Protein AF-A0A3A4K751-F1 (afdb_monomer_lite)

Secondary structure (DSSP, 8-state):
---S-HHHHHT--SHHHHHTTEEE-TTHHHHHHHHHS--TT-EEEEEEEEE-TTS-EEEEEEEEEEEEETTEEEEEEEEEE-TTTSPPP--HHHHHHHHPPPPTTPPEEEEEE--TT-SS-EEEEEESPPPTTB----SS----B-GGGHHHHHHHHHHHHTS-TT-EEEEEEEEEBSSTTSEEEEEEEEEEPSSGGGGTEEEEEEEEPP-----

Structure (mmCIF, N/CA/C/O backbone):
data_AF-A0A3A4K751-F1
#
_entry.id   AF-A0A3A4K751-F1
#
loop_
_atom_site.group_PDB
_atom_site.id
_atom_site.type_symbol
_atom_site.label_atom_id
_atom_site.label_alt_id
_atom_site.label_comp_id
_atom_site.label_asym_id
_atom_site.label_entity_id
_atom_site.label_seq_id
_atom_site.pdbx_PDB_ins_code
_atom_site.Cartn_x
_atom_site.Cartn_y
_atom_site.Cartn_z
_atom_site.occupancy
_atom_site.B_iso_or_equiv
_atom_site.auth_seq_id
_atom_site.auth_comp_id
_atom_site.auth_asym_id
_atom_site.auth_atom_id
_atom_site.pdbx_PDB_model_num
ATOM 1 N N . MET A 1 1 ? -2.113 -9.322 -16.413 1.00 50.88 1 MET A N 1
ATOM 2 C CA . MET A 1 1 ? -2.188 -10.041 -15.130 1.00 50.88 1 MET A CA 1
ATOM 3 C C . MET A 1 1 ? -3.011 -11.315 -15.369 1.00 50.88 1 MET A C 1
ATOM 5 O O . MET A 1 1 ? -3.923 -11.267 -16.180 1.00 50.88 1 MET A O 1
ATOM 9 N N . SER A 1 2 ? -2.642 -12.462 -14.813 1.00 44.53 2 SER A N 1
ATOM 10 C CA . SER A 1 2 ? -3.025 -13.781 -15.300 1.00 44.53 2 SER A CA 1
ATOM 11 C C . SER A 1 2 ? -4.142 -14.322 -14.447 1.00 44.53 2 SER A C 1
ATOM 13 O O . SER A 1 2 ? -4.087 -14.384 -13.220 1.00 44.53 2 SER A O 1
ATOM 15 N N . THR A 1 3 ? -5.187 -14.608 -15.171 1.00 50.38 3 THR A N 1
ATOM 16 C CA . THR A 1 3 ? -6.486 -15.040 -14.744 1.00 50.38 3 THR A CA 1
ATOM 17 C C . THR A 1 3 ? -7.054 -15.695 -15.989 1.00 50.38 3 THR A C 1
ATOM 19 O O . THR A 1 3 ? -6.741 -15.283 -17.113 1.00 50.38 3 THR A O 1
ATOM 22 N N . ASP A 1 4 ? -7.906 -16.685 -15.804 1.00 57.28 4 ASP A N 1
ATOM 23 C CA . ASP A 1 4 ? -8.710 -17.183 -16.913 1.00 57.28 4 ASP A CA 1
ATOM 24 C C . ASP A 1 4 ? -9.828 -16.174 -17.294 1.00 57.28 4 ASP A C 1
ATOM 26 O O . ASP A 1 4 ? -10.474 -16.331 -18.327 1.00 57.28 4 ASP A O 1
ATOM 30 N N . ASP A 1 5 ? -10.022 -15.103 -16.504 1.00 61.16 5 ASP A N 1
ATOM 31 C CA . ASP A 1 5 ? -11.029 -14.047 -16.680 1.00 61.16 5 ASP A CA 1
ATOM 32 C C . ASP A 1 5 ? -10.427 -12.650 -16.957 1.00 61.16 5 ASP A C 1
ATOM 34 O O . ASP A 1 5 ? -10.230 -11.825 -16.057 1.00 61.16 5 ASP A O 1
ATOM 38 N N . ALA A 1 6 ? -10.152 -12.342 -18.225 1.00 57.38 6 ALA A N 1
ATOM 39 C CA . ALA A 1 6 ? -9.640 -11.029 -18.629 1.00 57.38 6 ALA A CA 1
ATOM 40 C C . ALA A 1 6 ? -10.528 -9.838 -18.180 1.00 57.38 6 ALA A C 1
ATOM 42 O O . ALA A 1 6 ? -10.032 -8.709 -18.089 1.00 57.38 6 ALA A O 1
ATOM 43 N N . ASP A 1 7 ? -11.814 -10.055 -17.871 1.00 56.62 7 ASP A N 1
ATOM 44 C CA . ASP A 1 7 ? -12.714 -9.017 -17.359 1.00 56.62 7 ASP A CA 1
ATOM 45 C C . ASP A 1 7 ? -12.527 -8.744 -15.862 1.00 56.62 7 ASP A C 1
ATOM 47 O O . ASP A 1 7 ? -12.758 -7.610 -15.426 1.00 56.62 7 ASP A O 1
ATOM 51 N N . GLY A 1 8 ? -12.024 -9.710 -15.090 1.00 54.66 8 GLY A N 1
ATOM 52 C CA . GLY A 1 8 ? -11.637 -9.525 -13.689 1.00 54.66 8 GLY A CA 1
ATOM 53 C C . GLY A 1 8 ? -10.639 -8.375 -13.510 1.00 54.66 8 GLY A C 1
ATOM 54 O O . GLY A 1 8 ? -10.742 -7.589 -12.568 1.00 54.66 8 GLY A O 1
ATOM 55 N N . PHE A 1 9 ? -9.748 -8.164 -14.486 1.00 59.22 9 PHE A N 1
ATOM 56 C CA . PHE A 1 9 ? -8.780 -7.060 -14.462 1.00 59.22 9 PHE A CA 1
ATOM 57 C C . PHE A 1 9 ? -9.377 -5.682 -14.683 1.00 59.22 9 PHE A C 1
ATOM 59 O O . PHE A 1 9 ? -8.934 -4.718 -14.060 1.00 59.22 9 PHE A O 1
ATOM 66 N N . LYS A 1 10 ? -10.418 -5.576 -15.510 1.00 57.28 10 LYS A N 1
ATOM 67 C CA . LYS A 1 10 ? -11.127 -4.306 -15.723 1.00 57.28 10 LYS A CA 1
ATOM 68 C C . LYS A 1 10 ? -11.832 -3.826 -14.450 1.00 57.28 10 LYS A C 1
ATOM 70 O O . LYS A 1 10 ? -12.235 -2.666 -14.377 1.00 57.28 10 LYS A O 1
ATOM 75 N N . ARG A 1 11 ? -12.022 -4.717 -13.470 1.00 62.88 11 ARG A N 1
ATOM 76 C CA . ARG A 1 11 ? -12.735 -4.449 -12.217 1.00 62.88 11 ARG A CA 1
ATOM 77 C C . ARG A 1 11 ? -11.821 -4.099 -11.048 1.00 62.88 11 ARG A C 1
ATOM 79 O O . ARG A 1 11 ? -12.351 -3.619 -10.054 1.00 62.88 11 ARG A O 1
ATOM 86 N N . ILE A 1 12 ? -10.501 -4.270 -11.161 1.00 64.56 12 ILE A N 1
ATOM 87 C CA . ILE A 1 12 ? -9.552 -3.834 -10.126 1.00 64.56 12 ILE A CA 1
ATOM 88 C C . ILE A 1 12 ? -9.582 -2.312 -10.049 1.00 64.56 12 ILE A C 1
ATOM 90 O O . ILE A 1 12 ? -9.311 -1.623 -11.034 1.00 64.56 12 ILE A O 1
ATOM 94 N N . ARG A 1 13 ? -9.931 -1.782 -8.878 1.00 67.94 13 ARG A N 1
ATOM 95 C CA . ARG A 1 13 ? -10.115 -0.341 -8.663 1.00 67.94 13 ARG A CA 1
ATOM 96 C C . ARG A 1 13 ? -9.150 0.244 -7.644 1.00 67.94 13 ARG A C 1
ATOM 98 O O . ARG A 1 13 ? -9.128 1.461 -7.489 1.00 67.94 13 ARG A O 1
ATOM 105 N N . SER A 1 14 ? -8.344 -0.582 -6.973 1.00 70.56 14 SER A N 1
ATOM 106 C CA . SER A 1 14 ? -7.363 -0.113 -5.989 1.00 70.56 14 SER A CA 1
ATOM 107 C C . SER A 1 14 ? -5.973 -0.746 -6.138 1.00 70.56 14 SER A C 1
ATOM 109 O O . SER A 1 14 ? -5.854 -1.900 -6.555 1.00 70.56 14 SER A O 1
ATOM 111 N N . PRO A 1 15 ? -4.909 -0.032 -5.716 1.00 73.06 15 PRO A N 1
ATOM 112 C CA . PRO A 1 15 ? -3.573 -0.609 -5.573 1.00 73.06 15 PRO A CA 1
ATOM 113 C C . PRO A 1 15 ? -3.570 -1.853 -4.678 1.00 73.06 15 PRO A C 1
ATOM 115 O O . PRO A 1 15 ? -2.966 -2.859 -5.027 1.00 73.06 15 PRO A O 1
ATOM 118 N N . GLY A 1 16 ? -4.313 -1.826 -3.566 1.00 72.69 16 GLY A N 1
ATOM 119 C CA . GLY A 1 16 ? -4.420 -2.966 -2.656 1.00 72.69 16 GLY A CA 1
ATOM 120 C C . GLY A 1 16 ? -4.921 -4.240 -3.341 1.00 72.69 16 GLY A C 1
ATOM 121 O O . GLY A 1 16 ? -4.356 -5.302 -3.110 1.00 72.69 16 GLY A O 1
ATOM 122 N N . GLU A 1 17 ? -5.927 -4.142 -4.217 1.00 73.50 17 GLU A N 1
ATOM 123 C CA . GLU A 1 17 ? -6.416 -5.261 -5.040 1.00 73.50 17 GLU A CA 1
ATOM 124 C C . GLU A 1 17 ? -5.365 -5.766 -6.043 1.00 73.50 17 GLU A C 1
ATOM 126 O O . GLU A 1 17 ? -5.242 -6.974 -6.246 1.00 73.50 17 GLU A O 1
ATOM 131 N N . PHE A 1 18 ? -4.577 -4.866 -6.636 1.00 77.69 18 PHE A N 1
ATOM 132 C CA . PHE A 1 18 ? -3.470 -5.231 -7.523 1.00 77.69 18 PHE A CA 1
ATOM 133 C C . PHE A 1 18 ? -2.365 -5.990 -6.769 1.00 77.69 18 PHE A C 1
ATOM 135 O O . PHE A 1 18 ? -1.958 -7.075 -7.186 1.00 77.69 18 PHE A O 1
ATOM 142 N N . PHE A 1 19 ? -1.917 -5.465 -5.625 1.00 78.81 19 PHE A N 1
ATOM 143 C CA . PHE A 1 19 ? -0.790 -6.025 -4.879 1.00 78.81 19 PHE A CA 1
ATOM 144 C C . PHE A 1 19 ? -1.105 -7.348 -4.163 1.00 78.81 19 PHE A C 1
ATOM 146 O O . PHE A 1 19 ? -0.171 -8.045 -3.781 1.00 78.81 19 PHE A O 1
ATOM 153 N N . ARG A 1 20 ? -2.376 -7.773 -4.031 1.00 75.00 20 ARG A N 1
ATOM 154 C CA . ARG A 1 20 ? -2.721 -9.045 -3.345 1.00 75.00 20 ARG A CA 1
ATOM 155 C C . ARG A 1 20 ? -2.059 -10.276 -3.957 1.00 75.00 20 ARG A C 1
ATOM 157 O O . ARG A 1 20 ? -1.816 -11.247 -3.249 1.00 75.00 20 ARG A O 1
ATOM 164 N N . LYS A 1 21 ? -1.835 -10.252 -5.273 1.00 74.06 21 LYS A N 1
ATOM 165 C CA . LYS A 1 21 ? -1.239 -11.364 -6.027 1.00 74.06 21 LYS A CA 1
ATOM 166 C C . LYS A 1 21 ? 0.257 -11.177 -6.257 1.00 74.06 21 LYS A C 1
ATOM 168 O O . LYS A 1 21 ? 0.886 -12.059 -6.829 1.00 74.06 21 LYS A O 1
ATOM 173 N N . VAL A 1 22 ? 0.827 -10.049 -5.843 1.00 82.88 22 VAL A N 1
ATOM 174 C CA . VAL A 1 22 ? 2.245 -9.749 -6.031 1.00 82.88 22 VAL A CA 1
ATOM 175 C C . VAL A 1 22 ? 3.039 -10.428 -4.923 1.00 82.88 22 VAL A C 1
ATOM 177 O O . VAL A 1 22 ? 2.875 -10.125 -3.747 1.00 82.88 22 VAL A O 1
ATOM 180 N N . VAL A 1 23 ? 3.897 -11.366 -5.316 1.00 79.06 23 VAL A N 1
ATOM 181 C CA . VAL A 1 23 ? 4.792 -12.103 -4.414 1.00 79.06 23 VAL A CA 1
ATOM 182 C C . VAL A 1 23 ? 6.117 -11.362 -4.255 1.00 79.06 23 VAL A C 1
ATOM 184 O O . VAL A 1 23 ? 6.673 -11.327 -3.161 1.00 79.06 23 VAL A O 1
ATOM 187 N N . ARG A 1 24 ? 6.598 -10.733 -5.333 1.00 84.75 24 ARG A N 1
ATOM 188 C CA . ARG A 1 24 ? 7.840 -9.957 -5.352 1.00 84.75 24 ARG A CA 1
ATOM 189 C C . ARG A 1 24 ? 7.693 -8.726 -6.228 1.00 84.75 24 ARG A C 1
ATOM 191 O O . ARG A 1 24 ? 7.253 -8.834 -7.374 1.00 84.75 24 ARG A O 1
ATOM 198 N N . PHE A 1 25 ? 8.124 -7.583 -5.702 1.00 87.31 25 PHE A N 1
ATOM 199 C CA . PHE A 1 25 ? 8.191 -6.327 -6.439 1.00 87.31 25 PHE A CA 1
ATOM 200 C C . PHE A 1 25 ? 9.233 -5.395 -5.814 1.00 87.31 25 PHE A C 1
ATOM 202 O O . PHE A 1 25 ? 8.938 -4.627 -4.903 1.00 87.31 25 PHE A O 1
ATOM 209 N N . ASP A 1 26 ? 10.456 -5.447 -6.341 1.00 85.06 26 ASP A N 1
ATOM 210 C CA . ASP A 1 26 ? 11.584 -4.683 -5.793 1.00 85.06 26 ASP A CA 1
ATOM 211 C C . ASP A 1 26 ? 11.430 -3.168 -5.991 1.00 85.06 26 ASP A C 1
ATOM 213 O O . ASP A 1 26 ? 11.754 -2.390 -5.103 1.00 85.06 26 ASP A O 1
ATOM 217 N N . ALA A 1 27 ? 10.887 -2.751 -7.136 1.00 88.44 27 ALA A N 1
ATOM 218 C CA . ALA A 1 27 ? 10.736 -1.343 -7.512 1.00 88.44 27 ALA A CA 1
ATOM 219 C C . ALA A 1 27 ? 9.362 -0.749 -7.128 1.00 88.44 27 ALA A C 1
ATOM 221 O O . ALA A 1 27 ? 8.837 0.133 -7.810 1.00 88.44 27 ALA A O 1
ATOM 222 N N . VAL A 1 28 ? 8.725 -1.263 -6.067 1.00 85.06 28 VAL A N 1
ATOM 223 C CA . VAL A 1 28 ? 7.387 -0.808 -5.645 1.00 85.06 28 VAL A CA 1
ATOM 224 C C . VAL A 1 28 ? 7.393 0.641 -5.147 1.00 85.06 28 VAL A C 1
ATOM 226 O O . VAL A 1 28 ? 6.429 1.367 -5.385 1.00 85.06 28 VAL A O 1
ATOM 229 N N . SER A 1 29 ? 8.476 1.080 -4.496 1.00 81.69 29 SER A N 1
ATOM 230 C CA . SER A 1 29 ? 8.653 2.470 -4.057 1.00 81.69 29 SER A CA 1
ATOM 231 C C . SER A 1 29 ? 8.600 3.433 -5.233 1.00 81.69 29 SER A C 1
ATOM 233 O O . SER A 1 29 ? 7.840 4.394 -5.196 1.00 81.69 29 SER A O 1
ATOM 235 N N . ASP A 1 30 ? 9.332 3.112 -6.295 1.00 86.88 30 ASP A N 1
ATOM 236 C CA . ASP A 1 30 ? 9.488 3.952 -7.479 1.00 86.88 30 ASP A CA 1
ATOM 237 C C . ASP A 1 30 ? 8.162 4.044 -8.247 1.00 86.88 30 ASP A C 1
ATOM 239 O O . ASP A 1 30 ? 7.773 5.110 -8.725 1.00 86.88 30 ASP A O 1
ATOM 243 N N . LEU A 1 31 ? 7.410 2.934 -8.306 1.00 88.31 31 LEU A N 1
ATOM 244 C CA . LEU A 1 31 ? 6.056 2.931 -8.858 1.00 88.31 31 LEU A CA 1
ATOM 245 C C . LEU A 1 31 ? 5.120 3.837 -8.047 1.00 88.31 31 LEU A C 1
ATOM 247 O O . LEU A 1 31 ? 4.361 4.609 -8.630 1.00 88.31 31 LEU A O 1
ATOM 251 N N . ILE A 1 32 ? 5.131 3.733 -6.713 1.00 85.06 32 ILE A N 1
ATOM 252 C CA . ILE A 1 32 ? 4.256 4.541 -5.851 1.00 85.06 32 ILE A CA 1
ATOM 253 C C . ILE A 1 32 ? 4.639 6.021 -5.925 1.00 85.06 32 ILE A C 1
ATOM 255 O O . ILE A 1 32 ? 3.753 6.876 -5.986 1.00 85.06 32 ILE A O 1
ATOM 259 N N . GLU A 1 33 ? 5.931 6.336 -5.950 1.00 84.19 33 GLU A N 1
ATOM 260 C CA . GLU A 1 33 ? 6.431 7.693 -6.153 1.00 84.19 33 GLU A CA 1
ATOM 261 C C . GLU A 1 33 ? 5.872 8.273 -7.448 1.00 84.19 33 GLU A C 1
ATOM 263 O O . GLU A 1 33 ? 5.192 9.300 -7.425 1.00 84.19 33 GLU A O 1
ATOM 268 N N . LEU A 1 34 ? 6.042 7.557 -8.555 1.00 86.56 34 LEU A N 1
ATOM 269 C CA . LEU A 1 34 ? 5.587 8.018 -9.854 1.00 86.56 34 LEU A CA 1
ATOM 270 C C . LEU A 1 34 ? 4.049 8.092 -9.956 1.00 86.56 34 LEU A C 1
ATOM 272 O O . LEU A 1 34 ? 3.511 8.958 -10.646 1.00 86.56 34 LEU A O 1
ATOM 276 N N . ALA A 1 35 ? 3.323 7.238 -9.230 1.00 84.06 35 ALA A N 1
ATOM 277 C CA . ALA A 1 35 ? 1.862 7.264 -9.175 1.00 84.06 35 ALA A CA 1
ATOM 278 C C . ALA A 1 35 ? 1.316 8.427 -8.329 1.00 84.06 35 ALA A C 1
ATOM 280 O O . ALA A 1 35 ? 0.252 8.970 -8.634 1.00 84.06 35 ALA A O 1
ATOM 281 N N . THR A 1 36 ? 2.028 8.809 -7.266 1.00 81.69 36 THR A N 1
ATOM 282 C CA . THR A 1 36 ? 1.642 9.901 -6.352 1.00 81.69 36 THR A CA 1
ATOM 283 C C . THR A 1 36 ? 2.145 11.270 -6.812 1.00 81.69 36 THR A C 1
ATOM 285 O O . THR A 1 36 ? 1.535 12.293 -6.480 1.00 81.69 36 THR A O 1
ATOM 288 N N . HIS A 1 37 ? 3.208 11.287 -7.615 1.00 83.25 37 HIS A N 1
ATOM 289 C CA . HIS A 1 37 ? 3.833 12.460 -8.219 1.00 83.25 37 HIS A CA 1
ATOM 290 C C . HIS A 1 37 ? 4.113 12.209 -9.712 1.00 83.25 37 HIS A C 1
ATOM 292 O O . HIS A 1 37 ? 5.260 12.024 -10.118 1.00 83.25 37 HIS A O 1
ATOM 298 N N . PRO A 1 38 ? 3.073 12.189 -10.565 1.00 84.31 38 PRO A N 1
ATOM 299 C CA . PRO A 1 38 ? 3.246 11.862 -11.973 1.00 84.31 38 PRO A CA 1
ATOM 300 C C . PRO A 1 38 ? 4.011 12.959 -12.722 1.00 84.31 38 PRO A C 1
ATOM 302 O O . PRO A 1 38 ? 3.491 14.050 -12.976 1.00 84.31 38 PRO A O 1
ATOM 305 N N . THR A 1 39 ? 5.229 12.626 -13.142 1.00 88.31 39 THR A N 1
ATOM 306 C CA . THR A 1 39 ? 6.020 13.406 -14.103 1.00 88.31 39 THR A CA 1
ATOM 307 C C . THR A 1 39 ? 5.538 13.099 -15.523 1.00 88.31 39 THR A C 1
ATOM 309 O O . THR A 1 39 ? 5.551 11.926 -15.902 1.00 88.31 39 THR A O 1
ATOM 312 N N . PRO A 1 40 ? 5.103 14.089 -16.329 1.00 88.75 40 PRO A N 1
ATOM 313 C CA . PRO A 1 40 ? 4.652 13.844 -17.698 1.00 88.75 40 PRO A CA 1
ATOM 314 C C . PRO A 1 40 ? 5.663 13.026 -18.506 1.00 88.75 40 PRO A C 1
ATOM 316 O O . PRO A 1 40 ? 6.857 13.306 -18.473 1.00 88.75 40 PRO A O 1
ATOM 319 N N . ASP A 1 41 ? 5.173 12.012 -19.220 1.00 87.81 41 ASP A N 1
ATOM 320 C CA . ASP A 1 41 ? 5.949 11.161 -20.131 1.00 87.81 41 ASP A CA 1
ATOM 321 C C . ASP A 1 41 ? 7.047 10.295 -19.506 1.00 87.81 41 ASP A C 1
ATOM 323 O O . ASP A 1 41 ? 7.687 9.526 -20.226 1.00 87.81 41 ASP A O 1
ATOM 327 N N . ALA A 1 42 ? 7.218 10.327 -18.182 1.00 91.88 42 ALA A N 1
ATOM 328 C CA . ALA A 1 42 ? 8.094 9.393 -17.492 1.00 91.88 42 ALA A CA 1
ATOM 329 C C . ALA A 1 42 ? 7.633 7.948 -17.739 1.00 91.88 42 ALA A C 1
ATOM 331 O O . ALA A 1 42 ? 6.445 7.623 -17.618 1.00 91.88 42 ALA A O 1
ATOM 332 N N . ILE A 1 43 ? 8.586 7.088 -18.099 1.00 93.44 43 ILE A N 1
ATOM 333 C CA . ILE A 1 43 ? 8.368 5.662 -18.335 1.00 93.44 43 ILE A CA 1
ATOM 334 C C . ILE A 1 43 ? 8.961 4.897 -17.159 1.00 93.44 43 ILE A C 1
ATOM 336 O O . ILE A 1 43 ? 10.125 5.089 -16.817 1.00 93.44 43 ILE A O 1
ATOM 340 N N . PHE A 1 44 ? 8.175 3.994 -16.584 1.00 93.88 44 PHE A N 1
ATOM 341 C CA . PHE A 1 44 ? 8.641 3.054 -15.572 1.00 93.88 44 PHE A CA 1
ATOM 342 C C . PHE A 1 44 ? 8.432 1.632 -16.077 1.00 93.88 44 PHE A C 1
ATOM 344 O O . PHE A 1 44 ? 7.321 1.276 -16.483 1.00 93.88 44 PHE A O 1
ATOM 351 N N . SER A 1 45 ? 9.500 0.832 -16.073 1.00 94.44 45 SER A N 1
ATOM 352 C CA . SER A 1 45 ? 9.468 -0.557 -16.520 1.00 94.44 45 SER A CA 1
ATOM 353 C C . SER A 1 45 ? 10.214 -1.455 -15.545 1.00 94.44 45 SER A C 1
ATOM 355 O O . SER A 1 45 ? 11.350 -1.169 -15.181 1.00 94.44 45 SER A O 1
ATOM 357 N N . THR A 1 46 ? 9.581 -2.547 -15.132 1.00 94.38 46 THR A N 1
ATOM 358 C CA . THR A 1 46 ? 10.135 -3.482 -14.146 1.00 94.38 46 THR A CA 1
ATOM 359 C C . THR A 1 46 ? 9.514 -4.866 -14.297 1.00 94.38 46 THR A C 1
ATOM 361 O O . THR A 1 46 ? 8.519 -5.023 -15.006 1.00 94.38 46 THR A O 1
ATOM 364 N N . ASN A 1 47 ? 10.072 -5.852 -13.600 1.00 93.75 47 ASN A N 1
ATOM 365 C CA . ASN A 1 47 ? 9.517 -7.196 -13.520 1.00 93.75 47 ASN A CA 1
ATOM 366 C C . ASN A 1 47 ? 8.964 -7.458 -12.115 1.00 93.75 47 ASN A C 1
ATOM 368 O O . ASN A 1 47 ? 9.537 -7.010 -11.120 1.00 93.75 47 ASN A O 1
ATOM 372 N N . ILE A 1 48 ? 7.865 -8.203 -12.038 1.00 91.44 48 ILE A N 1
ATOM 373 C CA . ILE A 1 48 ? 7.236 -8.624 -10.787 1.00 91.44 48 ILE A CA 1
ATOM 374 C C . ILE A 1 48 ? 6.947 -10.122 -10.809 1.00 91.44 48 ILE A C 1
ATOM 376 O O . ILE A 1 48 ? 6.541 -10.669 -11.835 1.00 91.44 48 ILE A O 1
ATOM 380 N N . THR A 1 49 ? 7.084 -10.773 -9.655 1.00 89.06 49 THR A N 1
ATOM 381 C CA . THR A 1 49 ? 6.613 -12.151 -9.479 1.00 89.06 49 THR A CA 1
ATOM 382 C C . THR A 1 49 ? 5.214 -12.118 -8.896 1.00 89.06 49 THR A C 1
ATOM 384 O O . THR A 1 49 ? 4.956 -11.427 -7.908 1.00 89.06 49 THR A O 1
ATOM 387 N N . VAL A 1 50 ? 4.312 -12.895 -9.481 1.00 85.31 50 VAL A N 1
ATOM 388 C CA . VAL A 1 50 ? 2.899 -12.940 -9.101 1.00 85.31 50 VAL A CA 1
ATOM 389 C C . VAL A 1 50 ? 2.407 -14.366 -8.928 1.00 85.31 50 VAL A C 1
ATOM 391 O O . VAL A 1 50 ? 2.863 -15.282 -9.611 1.00 85.31 50 VAL A O 1
ATOM 394 N N . LEU A 1 51 ? 1.454 -14.547 -8.019 1.00 79.38 51 LEU A N 1
ATOM 395 C CA . LEU A 1 51 ? 0.738 -15.796 -7.821 1.00 79.38 51 LEU A CA 1
ATOM 396 C C . LEU A 1 51 ? -0.464 -15.852 -8.769 1.00 79.38 51 LEU A C 1
ATOM 398 O O . LEU A 1 51 ? -1.362 -15.010 -8.710 1.00 79.38 51 LEU A O 1
ATOM 402 N N . HIS A 1 52 ? -0.465 -16.851 -9.646 1.00 79.12 52 HIS A N 1
ATOM 403 C CA . HIS A 1 52 ? -1.561 -17.142 -10.556 1.00 79.12 52 HIS A CA 1
ATOM 404 C C . HIS A 1 52 ? -2.748 -17.785 -9.826 1.00 79.12 52 HIS A C 1
ATOM 406 O O . HIS A 1 52 ? -2.562 -18.504 -8.845 1.00 79.12 52 HIS A O 1
ATOM 412 N N . ASP A 1 53 ? -3.961 -17.628 -10.364 1.00 70.62 53 ASP A N 1
ATOM 413 C CA . ASP A 1 53 ? -5.186 -18.226 -9.803 1.00 70.62 53 ASP A CA 1
ATOM 414 C C . ASP A 1 53 ? -5.148 -19.761 -9.772 1.00 70.62 53 ASP A C 1
ATOM 416 O O . ASP A 1 53 ? -5.773 -20.388 -8.921 1.00 70.62 53 ASP A O 1
ATOM 420 N N . ARG A 1 54 ? -4.355 -20.381 -10.656 1.00 73.12 54 ARG A N 1
ATOM 421 C CA . ARG A 1 54 ? -4.110 -21.835 -10.655 1.00 73.12 54 ARG A CA 1
ATOM 422 C C . ARG A 1 54 ? -3.034 -22.279 -9.652 1.00 73.12 54 ARG A C 1
ATOM 424 O O . ARG A 1 54 ? -2.639 -23.440 -9.659 1.00 73.12 54 ARG A O 1
ATOM 431 N N . GLY A 1 55 ? -2.538 -21.372 -8.810 1.00 69.69 55 GLY A N 1
ATOM 432 C CA . GLY A 1 55 ? -1.590 -21.666 -7.732 1.00 69.69 55 GLY A CA 1
ATOM 433 C C . GLY A 1 55 ? -0.117 -21.744 -8.145 1.00 69.69 55 GLY A C 1
ATOM 434 O O . GLY A 1 55 ? 0.729 -22.026 -7.303 1.00 69.69 55 GLY A O 1
ATOM 435 N N . ASN A 1 56 ? 0.218 -21.488 -9.412 1.00 80.00 56 ASN A N 1
ATOM 436 C CA . ASN A 1 56 ? 1.603 -21.398 -9.879 1.00 80.00 56 ASN A CA 1
ATOM 437 C C . ASN A 1 56 ? 2.105 -19.944 -9.886 1.00 80.00 56 ASN A C 1
ATOM 439 O O . ASN A 1 56 ? 1.316 -19.006 -9.950 1.00 80.00 56 ASN A O 1
ATOM 443 N N . LEU A 1 57 ? 3.422 -19.745 -9.849 1.00 85.75 57 LEU A N 1
ATOM 444 C CA . LEU A 1 57 ? 4.011 -18.413 -9.998 1.00 85.75 57 LEU A CA 1
ATOM 445 C C . LEU A 1 57 ? 4.172 -18.042 -11.474 1.00 85.75 57 LEU A C 1
ATOM 447 O O . LEU A 1 57 ? 4.364 -18.915 -12.325 1.00 85.75 57 LEU A O 1
ATOM 451 N N . MET A 1 58 ? 4.121 -16.744 -11.747 1.00 89.81 58 MET A N 1
ATOM 452 C CA . MET A 1 58 ? 4.417 -16.128 -13.037 1.00 89.81 58 MET A CA 1
ATOM 453 C C . MET A 1 58 ? 5.333 -14.924 -12.844 1.00 89.81 58 MET A C 1
ATOM 455 O O . MET A 1 58 ? 5.369 -14.325 -11.768 1.00 89.81 58 MET A O 1
ATOM 459 N N . ASN A 1 59 ? 6.064 -14.571 -13.892 1.00 92.62 59 ASN A N 1
ATOM 460 C CA . ASN A 1 59 ? 6.890 -13.379 -13.955 1.00 92.62 59 ASN A CA 1
ATOM 461 C C . ASN A 1 59 ? 6.307 -12.421 -14.989 1.00 92.62 59 ASN A C 1
ATOM 463 O O . ASN A 1 59 ? 6.208 -12.768 -16.166 1.00 92.62 59 ASN A O 1
ATOM 467 N N . TRP A 1 60 ? 5.905 -11.228 -14.563 1.00 92.62 60 TRP A N 1
ATOM 468 C CA . TRP A 1 60 ? 5.353 -10.225 -15.467 1.00 92.62 60 TRP A CA 1
ATOM 469 C C . TRP A 1 60 ? 6.263 -9.029 -15.595 1.00 92.62 60 TRP A C 1
ATOM 471 O O . TRP A 1 60 ? 6.732 -8.486 -14.600 1.00 92.62 60 TRP A O 1
ATOM 481 N N . GLN A 1 61 ? 6.401 -8.550 -16.823 1.00 93.88 61 GLN A N 1
ATOM 482 C CA . GLN A 1 61 ? 6.924 -7.227 -17.087 1.00 93.88 61 GLN A CA 1
ATOM 483 C C . GLN A 1 61 ? 5.784 -6.214 -17.009 1.00 93.88 61 GLN A C 1
ATOM 485 O O . GLN A 1 61 ? 4.758 -6.349 -17.679 1.00 93.88 61 GLN A O 1
ATOM 490 N N . ILE A 1 62 ? 5.969 -5.184 -16.195 1.00 92.00 62 ILE A N 1
ATOM 491 C CA . ILE A 1 62 ? 5.111 -4.008 -16.162 1.00 92.00 62 ILE A CA 1
ATOM 492 C C . ILE A 1 62 ? 5.836 -2.903 -16.908 1.00 92.00 62 ILE A C 1
ATOM 494 O O . ILE A 1 62 ? 6.979 -2.595 -16.581 1.00 92.00 62 ILE A O 1
ATOM 498 N N . THR A 1 63 ? 5.148 -2.255 -17.839 1.00 93.69 63 THR A N 1
ATOM 499 C CA . THR A 1 63 ? 5.598 -0.994 -18.425 1.00 93.69 63 THR A CA 1
ATOM 500 C C . THR A 1 63 ? 4.496 0.031 -18.273 1.00 93.69 63 THR A C 1
ATOM 502 O O . THR A 1 63 ? 3.342 -0.211 -18.622 1.00 93.69 63 THR A O 1
ATOM 505 N N . THR A 1 64 ? 4.845 1.193 -17.746 1.00 91.81 64 THR A N 1
ATOM 506 C CA . THR A 1 64 ? 3.906 2.271 -17.465 1.00 91.81 64 THR A CA 1
ATOM 507 C C . THR A 1 64 ? 4.415 3.591 -18.014 1.00 91.81 64 THR A C 1
ATOM 509 O O . THR A 1 64 ? 5.621 3.795 -18.148 1.00 91.81 64 THR A O 1
ATOM 512 N N . ARG A 1 65 ? 3.483 4.487 -18.329 1.00 92.94 65 ARG A N 1
ATOM 513 C CA . ARG A 1 65 ? 3.751 5.871 -18.705 1.00 92.94 65 ARG A CA 1
ATOM 514 C C . ARG A 1 65 ? 2.910 6.796 -17.845 1.00 92.94 65 ARG A C 1
ATOM 516 O O . ARG A 1 65 ? 1.689 6.629 -17.746 1.00 92.94 65 ARG A O 1
ATOM 523 N N . SER A 1 66 ? 3.570 7.771 -17.251 1.00 90.62 66 SER A N 1
ATOM 524 C CA . SER A 1 66 ? 2.930 8.811 -16.464 1.00 90.62 66 SER A CA 1
ATOM 525 C C . SER A 1 66 ? 2.267 9.849 -17.344 1.00 90.62 66 SER A C 1
ATOM 527 O O . SER A 1 66 ? 2.767 10.220 -18.410 1.00 90.62 66 SER A O 1
ATOM 529 N N . ARG A 1 67 ? 1.126 10.338 -16.874 1.00 88.50 67 ARG A N 1
ATOM 530 C CA . ARG A 1 67 ? 0.406 11.440 -17.488 1.00 88.50 67 ARG A CA 1
ATOM 531 C C . ARG A 1 67 ? -0.023 12.421 -16.415 1.00 88.50 67 ARG A C 1
ATOM 533 O O . ARG A 1 67 ? -0.515 12.024 -15.364 1.00 88.50 67 ARG A O 1
ATOM 540 N N . ASN A 1 68 ? 0.169 13.697 -16.695 1.00 86.75 68 ASN A N 1
ATOM 541 C CA . ASN A 1 68 ? -0.314 14.779 -15.857 1.00 86.75 68 ASN A CA 1
ATOM 542 C C . ASN A 1 68 ? -0.760 15.917 -16.776 1.00 86.75 68 ASN A C 1
ATOM 544 O O . ASN A 1 68 ? -0.023 16.865 -17.027 1.00 86.75 68 ASN A O 1
ATOM 548 N N . ASP A 1 69 ? -1.935 15.732 -17.373 1.00 86.00 69 ASP A N 1
ATOM 549 C CA . ASP A 1 69 ? -2.564 16.670 -18.300 1.00 86.00 69 ASP A CA 1
ATOM 550 C C . ASP A 1 69 ? -4.047 16.869 -17.955 1.00 86.00 69 ASP A C 1
ATOM 552 O O . ASP A 1 69 ? -4.600 16.201 -17.079 1.00 86.00 69 ASP A O 1
ATOM 556 N N . ASN A 1 70 ? -4.719 17.760 -18.688 1.00 84.69 70 ASN A N 1
ATOM 557 C CA . ASN A 1 70 ? -6.139 18.077 -18.483 1.00 84.69 70 ASN A CA 1
ATOM 558 C C . ASN A 1 70 ? -7.084 16.873 -18.666 1.00 84.69 70 ASN A C 1
ATOM 560 O O . ASN A 1 70 ? -8.267 16.967 -18.349 1.00 84.69 70 ASN A O 1
ATOM 564 N N . HIS A 1 71 ? -6.598 15.756 -19.208 1.00 81.94 71 HIS A N 1
ATOM 565 C CA . HIS A 1 71 ? -7.401 14.573 -19.473 1.00 81.94 71 HIS A CA 1
ATOM 566 C C . HIS A 1 71 ? -7.150 13.447 -18.455 1.00 81.94 71 HIS A C 1
ATOM 568 O O . HIS A 1 71 ? -7.985 12.551 -18.340 1.00 81.94 71 HIS A O 1
ATOM 574 N N . HIS A 1 72 ? -5.981 13.386 -17.805 1.00 81.00 72 HIS A N 1
ATOM 575 C CA . HIS A 1 72 ? -5.653 12.410 -16.758 1.00 81.00 72 HIS A CA 1
ATOM 576 C C . HIS A 1 72 ? -4.396 12.815 -15.976 1.00 81.00 72 HIS A C 1
ATOM 578 O O . HIS A 1 72 ? -3.366 13.139 -16.570 1.00 81.00 72 HIS A O 1
ATOM 584 N N . THR A 1 73 ? -4.463 12.640 -14.658 1.00 84.06 73 THR A N 1
ATOM 585 C CA . THR A 1 73 ? -3.322 12.709 -13.742 1.00 84.06 73 THR A CA 1
ATOM 586 C C . THR A 1 73 ? -3.136 11.340 -13.090 1.00 84.06 73 THR A C 1
ATOM 588 O O . THR A 1 73 ? -4.036 10.862 -12.398 1.00 84.06 73 THR A O 1
ATOM 591 N N . GLY A 1 74 ? -1.995 10.696 -13.337 1.00 85.50 74 GLY A N 1
ATOM 592 C CA . GLY A 1 74 ? -1.679 9.352 -12.855 1.00 85.50 74 GLY A CA 1
ATOM 593 C C . GLY A 1 74 ? -0.777 8.581 -13.818 1.00 85.50 74 GLY A C 1
ATOM 594 O O . GLY A 1 74 ? 0.008 9.166 -14.563 1.00 85.50 74 GLY A O 1
ATOM 595 N N . MET A 1 75 ? -0.901 7.255 -13.821 1.00 86.88 75 MET A N 1
ATOM 596 C CA . MET A 1 75 ? -0.106 6.364 -14.667 1.00 86.88 75 MET A CA 1
ATOM 597 C C . MET A 1 75 ? -1.003 5.434 -15.476 1.00 86.88 75 MET A C 1
ATOM 599 O O . MET A 1 75 ? -2.028 4.952 -14.992 1.00 86.88 75 MET A O 1
ATOM 603 N N . ARG A 1 76 ? -0.587 5.132 -16.707 1.00 86.69 76 ARG A N 1
ATOM 604 C CA . ARG A 1 76 ? -1.183 4.073 -17.527 1.00 86.69 76 ARG A CA 1
ATOM 605 C C . ARG A 1 76 ? -0.161 2.981 -17.754 1.00 86.69 76 ARG A C 1
ATOM 607 O O . ARG A 1 76 ? 0.951 3.269 -18.183 1.00 86.69 76 ARG A O 1
ATOM 614 N N . GLY A 1 77 ? -0.547 1.745 -17.467 1.00 86.38 77 GLY A N 1
ATOM 615 C CA . GLY A 1 77 ? 0.336 0.591 -17.524 1.00 86.38 77 GLY A CA 1
ATOM 616 C C . GLY A 1 77 ? -0.180 -0.522 -18.415 1.00 86.38 77 GLY A C 1
ATOM 617 O O . GLY A 1 77 ? -1.387 -0.723 -18.540 1.00 86.38 77 GLY A O 1
ATOM 618 N N . ILE A 1 78 ? 0.757 -1.267 -18.986 1.00 87.94 78 ILE A N 1
ATOM 619 C CA . ILE A 1 78 ? 0.551 -2.582 -19.583 1.00 87.94 78 ILE A CA 1
ATOM 620 C C . ILE A 1 78 ? 1.340 -3.583 -18.736 1.00 87.94 78 ILE A C 1
ATOM 622 O O . ILE A 1 78 ? 2.435 -3.285 -18.259 1.00 87.94 78 ILE A O 1
ATOM 626 N N . THR A 1 79 ? 0.772 -4.772 -18.551 1.00 87.44 79 THR A N 1
ATOM 627 C CA . THR A 1 79 ? 1.469 -5.909 -17.941 1.00 87.44 79 THR A CA 1
ATOM 628 C C . THR A 1 79 ? 1.515 -7.043 -18.949 1.00 87.44 79 THR A C 1
ATOM 630 O O . THR A 1 79 ? 0.496 -7.333 -19.576 1.00 87.44 79 THR A O 1
ATOM 633 N N . HIS A 1 80 ? 2.674 -7.669 -19.106 1.00 89.50 80 HIS A N 1
ATOM 634 C CA . HIS A 1 80 ? 2.887 -8.789 -20.013 1.00 89.50 80 HIS A CA 1
ATOM 635 C C . HIS A 1 80 ? 3.490 -9.965 -19.249 1.00 89.50 80 HIS A C 1
ATOM 637 O O . HIS A 1 80 ? 4.425 -9.771 -18.475 1.00 89.50 80 HIS A O 1
ATOM 643 N N . ASP A 1 81 ? 2.945 -11.163 -19.457 1.00 91.12 81 ASP A N 1
ATOM 644 C CA . ASP A 1 81 ? 3.541 -12.388 -18.936 1.00 91.12 81 ASP A CA 1
ATOM 645 C C . ASP A 1 81 ? 4.767 -12.767 -19.763 1.00 91.12 81 ASP A C 1
ATOM 647 O O . ASP A 1 81 ? 4.677 -12.900 -20.977 1.00 91.12 81 ASP A O 1
ATOM 651 N N . ILE A 1 82 ? 5.908 -12.893 -19.091 1.00 94.81 82 ILE A N 1
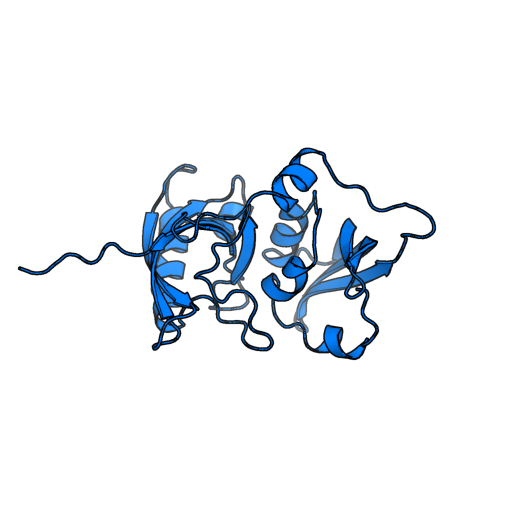ATOM 652 C CA . ILE A 1 82 ? 7.206 -13.231 -19.683 1.00 94.81 82 ILE A CA 1
ATOM 653 C C . ILE A 1 82 ? 7.790 -14.499 -19.046 1.00 94.81 82 ILE A C 1
ATOM 655 O O . ILE A 1 82 ? 8.996 -14.734 -19.120 1.00 94.81 82 ILE A O 1
ATOM 659 N N . THR A 1 83 ? 6.952 -15.297 -18.372 1.00 91.56 83 THR A N 1
ATOM 660 C CA . THR A 1 83 ? 7.344 -16.520 -17.648 1.00 91.56 83 THR A CA 1
ATOM 661 C C . THR A 1 83 ? 8.032 -17.550 -18.543 1.00 91.56 83 THR A C 1
ATOM 663 O O . THR A 1 83 ? 8.877 -18.310 -18.073 1.00 91.56 83 THR A O 1
ATOM 666 N N . ASP A 1 84 ? 7.679 -17.581 -19.827 1.00 92.81 84 ASP A N 1
ATOM 667 C CA . ASP A 1 84 ? 8.255 -18.462 -20.843 1.00 92.81 84 ASP A CA 1
ATOM 668 C C . ASP A 1 84 ? 9.728 -18.149 -21.149 1.00 92.81 84 ASP A C 1
ATOM 670 O O . ASP A 1 84 ? 10.490 -19.056 -21.485 1.00 92.81 84 ASP A O 1
ATOM 674 N N . VAL A 1 85 ? 10.140 -16.888 -20.994 1.00 95.00 85 VAL A N 1
ATOM 675 C CA . VAL A 1 85 ? 11.517 -16.432 -21.240 1.00 95.00 85 VAL A CA 1
ATOM 676 C C . VAL A 1 85 ? 12.297 -16.236 -19.941 1.00 95.00 85 VAL A C 1
ATOM 678 O O . VAL A 1 85 ? 13.488 -16.542 -19.879 1.00 95.00 85 VAL A O 1
ATOM 681 N N . ILE A 1 86 ? 11.649 -15.715 -18.897 1.00 93.00 86 ILE A N 1
ATOM 682 C CA . ILE A 1 86 ? 12.274 -15.416 -17.608 1.00 93.00 86 ILE A CA 1
ATOM 683 C C . ILE A 1 86 ? 11.434 -16.061 -16.498 1.00 93.00 86 ILE A C 1
ATOM 685 O O . ILE A 1 86 ? 10.377 -15.523 -16.156 1.00 93.00 86 ILE A O 1
ATOM 689 N N . PRO A 1 87 ? 11.893 -17.174 -15.893 1.00 90.19 87 PRO A N 1
ATOM 690 C CA . PRO A 1 87 ? 11.125 -17.869 -14.868 1.00 90.19 87 PRO A CA 1
ATOM 691 C C . PRO A 1 87 ? 10.910 -16.989 -13.623 1.00 90.19 87 PRO A C 1
ATOM 693 O O . PRO A 1 87 ? 11.731 -16.113 -13.334 1.00 90.19 87 PRO A O 1
ATOM 696 N N . PRO A 1 88 ? 9.827 -17.219 -12.858 1.00 88.69 88 PRO A N 1
ATOM 697 C CA . PRO A 1 88 ? 9.553 -16.476 -11.636 1.00 88.69 88 PRO A CA 1
ATOM 698 C C . PRO A 1 88 ? 10.655 -16.708 -10.603 1.00 88.69 88 PRO A C 1
ATOM 700 O O . PRO A 1 88 ? 11.015 -17.846 -10.299 1.00 88.69 88 PRO A O 1
ATOM 703 N N . ALA A 1 89 ? 11.156 -15.615 -10.034 1.00 83.75 89 ALA A N 1
ATOM 704 C CA . ALA A 1 89 ? 12.118 -15.649 -8.944 1.00 83.75 89 ALA A CA 1
ATOM 705 C C . ALA A 1 89 ? 11.422 -15.327 -7.619 1.00 83.75 89 ALA A C 1
ATOM 707 O O . ALA A 1 89 ? 10.633 -14.380 -7.543 1.00 83.75 89 ALA A O 1
ATOM 708 N N . ILE A 1 90 ? 11.748 -16.101 -6.582 1.00 77.62 90 ILE A N 1
ATOM 709 C CA . ILE A 1 90 ? 11.398 -15.805 -5.191 1.00 77.62 90 ILE A CA 1
ATOM 710 C C . ILE A 1 90 ? 12.655 -15.843 -4.323 1.00 77.62 90 ILE A C 1
ATOM 712 O O . ILE A 1 90 ? 13.509 -16.721 -4.469 1.00 77.62 90 ILE A O 1
ATOM 716 N N . SER A 1 91 ? 12.784 -14.873 -3.428 1.00 69.19 91 SER A N 1
ATOM 717 C CA . SER A 1 91 ? 13.848 -14.817 -2.428 1.00 69.19 91 SER A CA 1
ATOM 718 C C . SER A 1 91 ? 13.591 -15.835 -1.308 1.00 69.19 91 SER A C 1
ATOM 720 O O . SER A 1 91 ? 12.440 -16.036 -0.919 1.00 69.19 91 SER A 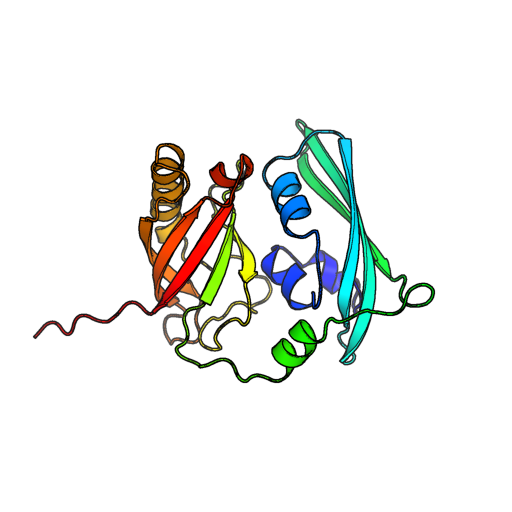O 1
ATOM 722 N N . PRO A 1 92 ? 14.632 -16.424 -0.688 1.00 58.56 92 PRO A N 1
ATOM 723 C CA . PRO A 1 92 ? 14.472 -17.245 0.515 1.00 58.56 92 PRO A CA 1
ATOM 724 C C . PRO A 1 92 ? 13.682 -16.555 1.640 1.00 58.56 92 PRO A C 1
ATOM 726 O O . PRO A 1 92 ? 12.940 -17.215 2.367 1.00 58.56 92 PRO A O 1
ATOM 729 N N . LEU A 1 93 ? 13.798 -15.227 1.769 1.00 65.19 93 LEU A N 1
ATOM 730 C CA . LEU A 1 93 ? 13.034 -14.451 2.750 1.00 65.19 93 LEU A CA 1
ATOM 731 C C . LEU A 1 93 ? 11.539 -14.398 2.402 1.00 65.19 93 LEU A C 1
ATOM 733 O O . LEU A 1 93 ? 10.699 -14.498 3.294 1.00 65.19 93 LEU A O 1
ATOM 737 N N . GLU A 1 94 ? 11.209 -14.297 1.114 1.00 66.00 94 GLU A N 1
ATOM 738 C CA . GLU A 1 94 ? 9.828 -14.376 0.625 1.00 66.00 94 GLU A CA 1
ATOM 739 C C . GLU A 1 94 ? 9.262 -15.777 0.892 1.00 66.00 94 GLU A C 1
ATOM 741 O O . GLU A 1 94 ? 8.148 -15.896 1.389 1.00 66.00 94 GLU A O 1
ATOM 746 N N . THR A 1 95 ? 10.055 -16.837 0.700 1.00 60.66 95 THR A N 1
ATOM 747 C CA . THR A 1 95 ? 9.661 -18.224 1.007 1.00 60.66 95 THR A CA 1
ATOM 748 C C . THR A 1 95 ? 9.353 -18.440 2.494 1.00 60.66 95 THR A C 1
ATOM 750 O O . THR A 1 95 ? 8.321 -19.021 2.824 1.00 60.66 95 THR A O 1
ATOM 753 N N . LEU A 1 96 ? 10.185 -17.927 3.409 1.00 59.16 96 LEU A N 1
ATOM 754 C CA . LEU A 1 96 ? 9.902 -17.938 4.858 1.00 59.16 96 LEU A CA 1
ATOM 755 C C . LEU A 1 96 ? 8.645 -17.123 5.194 1.00 59.16 96 LEU A C 1
ATOM 757 O O . LEU A 1 96 ? 7.830 -17.489 6.049 1.00 59.16 96 LEU A O 1
ATOM 761 N N . GLY A 1 97 ? 8.481 -16.014 4.478 1.00 59.88 97 GLY A N 1
ATOM 762 C CA . GLY A 1 97 ? 7.286 -15.198 4.471 1.00 59.88 97 GLY A CA 1
ATOM 763 C C . GLY A 1 97 ? 6.063 -15.915 3.907 1.00 59.88 97 GLY A C 1
ATOM 764 O O . GLY A 1 97 ? 4.972 -15.473 4.195 1.00 59.88 97 GLY A O 1
ATOM 765 N N . LEU A 1 98 ? 6.148 -17.028 3.184 1.00 60.50 98 LEU A N 1
ATOM 766 C CA . LEU A 1 98 ? 4.957 -17.778 2.757 1.00 60.50 98 LEU A CA 1
ATOM 767 C C . LEU A 1 98 ? 4.504 -18.775 3.832 1.00 60.50 98 LEU A C 1
ATOM 769 O O . LEU A 1 98 ? 3.306 -18.949 4.035 1.00 60.50 98 LEU A O 1
ATOM 773 N N . THR A 1 99 ? 5.432 -19.345 4.604 1.00 55.44 99 THR A N 1
ATOM 774 C CA . THR A 1 99 ? 5.154 -20.456 5.535 1.00 55.44 99 THR A CA 1
ATOM 775 C C . THR A 1 99 ? 4.754 -20.045 6.955 1.00 55.44 99 THR A C 1
ATOM 777 O O . THR A 1 99 ? 4.290 -20.879 7.725 1.00 55.44 99 THR A O 1
ATOM 780 N N . SER A 1 100 ? 4.939 -18.783 7.344 1.00 59.53 100 SER A N 1
ATOM 781 C CA . SER A 1 100 ? 4.624 -18.300 8.701 1.00 59.53 100 SER A CA 1
ATOM 782 C C . SER A 1 100 ? 3.124 -18.038 8.926 1.00 59.53 100 SER A C 1
ATOM 784 O O . SER A 1 100 ? 2.485 -17.336 8.153 1.00 59.53 100 SER A O 1
ATOM 786 N N . THR A 1 101 ? 2.507 -18.521 9.998 1.00 63.78 101 THR A N 1
ATOM 787 C CA . THR A 1 101 ? 1.126 -18.105 10.307 1.00 63.78 101 THR A CA 1
ATOM 788 C C . THR A 1 101 ? 1.161 -16.697 10.914 1.00 63.78 101 THR A C 1
ATOM 790 O O . THR A 1 101 ? 1.863 -16.512 11.909 1.00 63.78 101 THR A O 1
ATOM 793 N N . PRO A 1 102 ? 0.477 -15.686 10.345 1.00 66.31 102 PRO A N 1
ATOM 794 C CA . PRO A 1 102 ? 0.442 -14.367 10.962 1.00 66.31 102 PRO A CA 1
ATOM 795 C C . PRO A 1 102 ? -0.266 -14.448 12.316 1.00 66.31 102 PRO A C 1
ATOM 797 O O . PRO A 1 102 ? -1.335 -15.051 12.425 1.00 66.31 102 PRO A O 1
ATOM 800 N N . ASP A 1 103 ? 0.332 -13.840 13.341 1.00 74.12 103 ASP A N 1
ATOM 801 C CA . ASP A 1 103 ? -0.312 -13.693 14.644 1.00 74.12 103 ASP A CA 1
ATOM 802 C C . ASP A 1 103 ? -1.613 -12.879 14.461 1.00 74.12 103 ASP A C 1
ATOM 804 O O . ASP A 1 103 ? -1.573 -11.755 13.946 1.00 74.12 103 ASP A O 1
ATOM 808 N N . PRO A 1 104 ? -2.780 -13.424 14.858 1.00 71.00 104 PRO A N 1
ATOM 809 C CA . PRO A 1 104 ? -4.081 -12.776 14.689 1.00 71.00 104 PRO A CA 1
ATOM 810 C C . PRO A 1 104 ? -4.242 -11.469 15.480 1.00 71.00 104 PRO A C 1
ATOM 812 O O . PRO A 1 104 ? -5.244 -10.772 15.304 1.00 71.00 104 PRO A O 1
ATOM 815 N N . ASN A 1 105 ? -3.295 -11.114 16.347 1.00 76.81 105 ASN A N 1
ATOM 816 C CA . ASN A 1 105 ? -3.276 -9.847 17.072 1.00 76.81 105 ASN A CA 1
ATOM 817 C C . ASN A 1 105 ? -2.046 -8.985 16.774 1.00 76.81 105 ASN A C 1
ATOM 819 O O . ASN A 1 105 ? -1.928 -7.908 17.359 1.00 76.81 105 ASN A O 1
A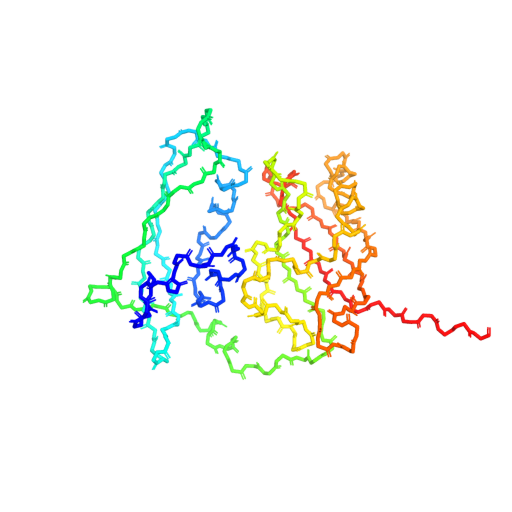TOM 823 N N . ALA A 1 106 ? -1.172 -9.402 15.854 1.00 83.31 106 ALA A N 1
ATOM 824 C CA . ALA A 1 106 ? -0.016 -8.599 15.490 1.00 83.31 106 ALA A CA 1
ATOM 825 C C . ALA A 1 106 ? -0.427 -7.246 14.880 1.00 83.31 106 ALA A C 1
ATOM 827 O O . ALA A 1 106 ? -1.462 -7.147 14.202 1.00 83.31 106 ALA A O 1
ATOM 828 N N . PRO A 1 107 ? 0.396 -6.202 15.088 1.00 88.56 107 PRO A N 1
ATOM 829 C CA . PRO A 1 107 ? 0.259 -4.958 14.353 1.00 88.56 107 PRO A CA 1
ATOM 830 C C . PRO A 1 107 ? 0.475 -5.203 12.857 1.00 88.56 107 PRO A C 1
ATOM 832 O O . PRO A 1 107 ? 1.309 -6.016 12.458 1.00 88.56 107 PRO A O 1
ATOM 835 N N . ALA A 1 108 ? -0.258 -4.473 12.021 1.00 92.75 108 ALA A N 1
ATOM 836 C CA . ALA A 1 108 ? -0.015 -4.451 10.583 1.00 92.75 108 ALA A CA 1
ATOM 837 C C . ALA A 1 108 ? 0.892 -3.268 10.228 1.00 92.75 108 ALA A C 1
ATOM 839 O O . ALA A 1 108 ? 0.791 -2.212 10.850 1.00 92.75 108 ALA A O 1
ATOM 840 N N . ALA A 1 109 ? 1.737 -3.407 9.211 1.00 92.81 109 ALA A N 1
ATOM 841 C CA . ALA A 1 109 ? 2.517 -2.301 8.663 1.00 92.81 109 ALA A CA 1
ATOM 842 C C . ALA A 1 109 ? 2.173 -2.092 7.186 1.00 92.81 109 ALA A C 1
ATOM 844 O O . ALA A 1 109 ? 1.897 -3.053 6.470 1.00 92.81 109 ALA A O 1
ATOM 845 N N . ALA A 1 110 ? 2.161 -0.845 6.721 1.00 91.62 110 ALA A N 1
ATOM 846 C CA . ALA A 1 110 ? 1.793 -0.511 5.348 1.00 91.62 110 ALA A CA 1
ATOM 847 C C . ALA A 1 110 ? 2.430 0.798 4.869 1.00 91.62 110 ALA A C 1
ATOM 849 O O . ALA A 1 110 ? 2.896 1.614 5.662 1.00 91.62 110 ALA A O 1
ATOM 850 N N . LEU A 1 111 ? 2.398 1.004 3.556 1.00 89.00 111 LEU A N 1
ATOM 851 C CA . LEU A 1 111 ? 2.589 2.292 2.911 1.00 89.00 111 LEU A CA 1
ATOM 852 C C . LEU A 1 111 ? 1.222 2.954 2.709 1.00 89.00 111 LEU A C 1
ATOM 854 O O . LEU A 1 111 ? 0.358 2.399 2.027 1.00 89.00 111 LEU A O 1
ATOM 858 N N . LEU A 1 112 ? 1.029 4.132 3.297 1.00 92.06 112 LEU A N 1
ATOM 859 C CA . LEU A 1 112 ? -0.174 4.950 3.153 1.00 92.06 112 LEU A CA 1
ATOM 860 C C . LEU A 1 112 ? 0.126 6.127 2.226 1.00 92.06 112 LEU A C 1
ATOM 862 O O . LEU A 1 112 ? 0.941 6.986 2.556 1.00 92.06 112 LEU A O 1
ATOM 866 N N . ALA A 1 113 ? -0.532 6.156 1.074 1.00 89.94 113 ALA A N 1
ATOM 867 C CA . ALA A 1 113 ? -0.416 7.225 0.099 1.00 89.94 113 ALA A CA 1
ATOM 868 C C . ALA A 1 113 ? -1.514 8.280 0.290 1.00 89.94 113 ALA A C 1
ATOM 870 O O . ALA A 1 113 ? -2.663 7.951 0.597 1.00 89.94 113 ALA A O 1
ATOM 871 N N . PHE A 1 114 ? -1.162 9.534 0.019 1.00 89.69 114 PHE A N 1
ATOM 872 C CA . PHE A 1 114 ? -2.044 10.699 -0.026 1.00 89.69 114 PHE A CA 1
ATOM 873 C C . PHE A 1 114 ? -2.013 11.286 -1.445 1.00 89.69 114 PHE A C 1
ATOM 875 O O . PHE A 1 114 ? -1.224 12.191 -1.730 1.00 89.69 114 PHE A O 1
ATOM 882 N N . PRO A 1 115 ? -2.813 10.745 -2.383 1.00 82.06 115 PRO A N 1
ATOM 883 C CA . PRO A 1 115 ? -2.816 11.218 -3.762 1.00 82.06 115 PRO A CA 1
ATOM 884 C C . PRO A 1 115 ? -3.257 12.684 -3.838 1.00 82.06 115 PRO A C 1
ATOM 886 O O . PRO A 1 115 ? -4.269 13.055 -3.259 1.00 82.06 115 PRO A O 1
ATOM 889 N N . SER A 1 116 ? -2.579 13.526 -4.621 1.00 75.12 116 SER A N 1
ATOM 890 C CA . SER A 1 116 ? -3.007 14.929 -4.793 1.00 75.12 116 SER A CA 1
ATOM 891 C C . SER A 1 116 ? -4.337 15.082 -5.538 1.00 75.12 116 SER A C 1
ATOM 893 O O . SER A 1 116 ? -4.937 16.151 -5.539 1.00 75.12 116 SER A O 1
ATOM 895 N N . THR A 1 117 ? -4.775 14.025 -6.215 1.00 72.50 117 THR A N 1
ATOM 896 C CA . THR A 1 117 ? -5.978 13.987 -7.051 1.00 72.50 117 THR A CA 1
ATOM 897 C C . THR A 1 117 ? -7.205 13.458 -6.315 1.00 72.50 117 THR A C 1
ATOM 899 O O . THR A 1 117 ? -8.290 13.430 -6.891 1.00 72.50 117 THR A O 1
ATOM 902 N N . SER A 1 118 ? -7.056 13.018 -5.062 1.00 79.38 118 SER A N 1
ATOM 903 C CA . SER A 1 118 ? -8.140 12.434 -4.278 1.00 79.38 118 SER A CA 1
ATOM 904 C C . SER A 1 118 ? -7.994 12.781 -2.798 1.00 79.38 118 SER A C 1
ATOM 906 O O . SER A 1 118 ? -6.907 12.644 -2.248 1.00 79.38 118 SER A O 1
ATOM 908 N N . PRO A 1 119 ? -9.084 13.138 -2.099 1.00 78.88 119 PRO A N 1
ATOM 909 C CA . PRO A 1 119 ? -9.048 13.326 -0.651 1.00 78.88 119 PRO A CA 1
ATOM 910 C C . PRO A 1 119 ? -8.939 12.000 0.123 1.00 78.88 119 PRO A C 1
ATOM 912 O O . PRO A 1 119 ? -8.932 12.021 1.349 1.00 78.88 119 PRO A O 1
ATOM 915 N N . THR A 1 120 ? -8.915 10.856 -0.571 1.00 87.19 120 THR A N 1
ATOM 916 C CA . THR A 1 120 ? -8.930 9.516 0.028 1.00 87.19 120 THR A CA 1
ATOM 917 C C . THR A 1 120 ? -7.501 9.023 0.265 1.00 87.19 120 THR A C 1
ATOM 919 O O . THR A 1 120 ? -6.793 8.776 -0.715 1.00 87.19 120 THR A O 1
ATOM 922 N N . PRO A 1 121 ? -7.066 8.818 1.522 1.00 90.44 121 PRO A N 1
ATOM 923 C CA . PRO A 1 121 ? -5.833 8.101 1.817 1.00 90.44 121 PRO A CA 1
ATOM 924 C C . PRO A 1 121 ? -5.949 6.645 1.359 1.00 90.44 121 PRO A C 1
ATOM 926 O O . PRO A 1 121 ? -6.965 5.987 1.598 1.00 90.44 121 PRO A O 1
ATOM 929 N N . VAL A 1 122 ? -4.905 6.123 0.721 1.00 88.12 122 VAL A N 1
ATOM 930 C CA . VAL A 1 122 ? -4.907 4.778 0.132 1.00 88.12 122 VAL A CA 1
ATOM 931 C C . VAL A 1 122 ? -3.790 3.951 0.742 1.00 88.12 122 VAL A C 1
ATOM 933 O O . VAL A 1 122 ? -2.628 4.342 0.682 1.00 88.12 122 VAL A O 1
ATOM 936 N N . ILE A 1 123 ? -4.119 2.778 1.288 1.00 90.00 123 ILE A N 1
ATOM 937 C CA . ILE A 1 123 ? -3.099 1.772 1.604 1.00 90.00 123 ILE A CA 1
ATOM 938 C C . ILE A 1 123 ? -2.547 1.264 0.271 1.00 90.00 123 ILE A C 1
ATOM 940 O O . ILE A 1 123 ? -3.194 0.495 -0.441 1.00 90.00 123 ILE A O 1
ATOM 944 N N . ALA A 1 124 ? -1.379 1.789 -0.091 1.00 82.44 124 ALA A N 1
ATOM 945 C CA . ALA A 1 124 ? -0.733 1.557 -1.369 1.00 82.44 124 ALA A CA 1
ATOM 946 C C . ALA A 1 124 ? -0.064 0.186 -1.397 1.00 82.44 124 ALA A C 1
ATOM 948 O O . ALA A 1 124 ? -0.151 -0.498 -2.406 1.00 82.44 124 ALA A O 1
ATOM 949 N N . ASN A 1 125 ? 0.559 -0.227 -0.292 1.00 84.00 125 ASN A N 1
ATOM 950 C CA . ASN A 1 125 ? 1.198 -1.532 -0.165 1.00 84.00 125 ASN A CA 1
ATOM 951 C C . ASN A 1 125 ? 1.208 -1.994 1.298 1.00 84.00 125 ASN A C 1
ATOM 953 O O . ASN A 1 125 ? 1.352 -1.171 2.199 1.00 84.00 125 ASN A O 1
ATOM 957 N N . TRP A 1 126 ? 1.112 -3.298 1.542 1.00 87.50 126 TRP A N 1
ATOM 958 C CA . TRP A 1 126 ? 1.336 -3.869 2.871 1.00 87.50 126 TRP A CA 1
ATOM 959 C C . TRP A 1 126 ? 2.813 -4.218 3.058 1.00 87.50 126 TRP A C 1
ATOM 961 O O . TRP A 1 126 ? 3.469 -4.717 2.147 1.00 87.50 126 TRP A O 1
ATOM 971 N N . ILE A 1 127 ? 3.343 -3.961 4.250 1.00 83.75 127 ILE A N 1
ATOM 972 C CA . ILE A 1 127 ? 4.707 -4.316 4.637 1.00 83.75 127 ILE A CA 1
ATOM 973 C C . ILE A 1 127 ? 4.614 -5.571 5.505 1.00 83.75 127 ILE A C 1
ATOM 975 O O . ILE A 1 127 ? 4.223 -5.514 6.670 1.00 83.75 127 ILE A O 1
ATOM 979 N N . GLY A 1 128 ? 4.968 -6.713 4.921 1.00 79.69 128 GLY A N 1
ATOM 980 C CA . GLY A 1 128 ? 4.839 -8.015 5.571 1.00 79.69 128 GLY A CA 1
ATOM 981 C C . GLY A 1 128 ? 3.418 -8.581 5.503 1.00 79.69 128 GLY A C 1
ATOM 982 O O . GLY A 1 128 ? 2.619 -8.215 4.640 1.00 79.69 128 GLY A O 1
ATOM 983 N N . LYS A 1 129 ? 3.111 -9.528 6.396 1.00 79.88 129 LYS A N 1
ATOM 984 C CA . LYS A 1 129 ? 1.804 -10.196 6.414 1.00 79.88 129 LYS A CA 1
ATOM 985 C C . LYS A 1 129 ? 0.720 -9.307 6.989 1.00 79.88 129 LYS A C 1
ATOM 987 O O . LYS A 1 129 ? 0.883 -8.736 8.062 1.00 79.88 129 LYS A O 1
ATOM 992 N N . VAL A 1 130 ? -0.426 -9.292 6.315 1.00 87.06 130 VAL A N 1
ATOM 993 C CA . VAL A 1 130 ? -1.629 -8.642 6.830 1.00 87.06 130 VAL A CA 1
ATOM 994 C C . VAL A 1 130 ? -2.294 -9.557 7.865 1.00 87.06 130 VAL A C 1
ATOM 996 O O . VAL A 1 130 ? -2.566 -10.719 7.550 1.00 87.06 130 VAL A O 1
ATOM 999 N N . PRO A 1 131 ? -2.569 -9.073 9.087 1.00 89.31 131 PRO A N 1
ATOM 1000 C CA . PRO A 1 131 ? -3.310 -9.834 10.084 1.00 89.31 131 PRO A CA 1
ATOM 1001 C C . PRO A 1 131 ? -4.706 -10.245 9.600 1.00 89.31 131 PRO A C 1
ATOM 1003 O O . PRO A 1 131 ? -5.407 -9.470 8.948 1.00 89.31 131 PRO A O 1
ATOM 1006 N N . THR A 1 132 ? -5.149 -11.438 9.999 1.00 89.06 132 THR A N 1
ATOM 1007 C CA . THR A 1 132 ? -6.419 -12.046 9.552 1.00 89.06 132 THR A CA 1
ATOM 1008 C C . THR A 1 132 ? -7.673 -11.315 10.023 1.00 89.06 132 THR A C 1
ATOM 1010 O O . THR A 1 132 ? -8.754 -11.590 9.520 1.00 89.06 132 THR A O 1
ATOM 1013 N N . TRP A 1 133 ? -7.562 -10.387 10.977 1.00 90.50 133 TRP A N 1
ATOM 1014 C CA . TRP A 1 133 ? -8.696 -9.574 11.421 1.00 90.50 133 TRP A CA 1
ATOM 1015 C C . TRP A 1 133 ? -9.037 -8.440 10.445 1.00 90.50 133 TRP A C 1
ATOM 1017 O O . TRP A 1 133 ? -10.156 -7.928 10.495 1.00 90.50 133 TRP A O 1
ATOM 1027 N N . ILE A 1 134 ? -8.103 -8.050 9.569 1.00 92.38 134 ILE A N 1
ATOM 1028 C CA . ILE A 1 134 ? -8.298 -6.985 8.582 1.00 92.38 134 ILE A CA 1
ATOM 1029 C C . ILE A 1 134 ? -8.974 -7.567 7.343 1.00 92.38 134 ILE A C 1
ATOM 1031 O O . ILE A 1 134 ? -8.414 -8.433 6.674 1.00 92.38 134 ILE A O 1
ATOM 1035 N N . ASP A 1 135 ? -10.123 -7.012 6.963 1.00 91.56 135 ASP A N 1
ATOM 1036 C CA . ASP A 1 135 ? -10.792 -7.364 5.709 1.00 91.56 135 ASP A CA 1
ATOM 1037 C C . ASP A 1 135 ? -10.214 -6.534 4.551 1.00 91.56 135 ASP A C 1
ATOM 1039 O O . ASP A 1 135 ? -10.842 -5.638 3.972 1.00 91.56 135 ASP A O 1
ATOM 1043 N N . TRP A 1 136 ? -8.948 -6.801 4.243 1.00 87.06 136 TRP A N 1
ATOM 1044 C CA . TRP A 1 136 ? -8.218 -6.118 3.181 1.00 87.06 136 TRP A CA 1
ATOM 1045 C C . TRP A 1 136 ? -8.485 -6.720 1.801 1.00 87.06 136 TRP A C 1
ATOM 1047 O O . TRP A 1 136 ? -8.080 -6.112 0.810 1.00 87.06 136 TRP A O 1
ATOM 1057 N N . GLN A 1 137 ? -9.150 -7.885 1.734 1.00 82.69 137 GLN A N 1
ATOM 1058 C CA . GLN A 1 137 ? -9.353 -8.671 0.512 1.00 82.69 137 GLN A CA 1
ATOM 1059 C C . GLN A 1 137 ? -10.728 -8.519 -0.155 1.00 82.69 137 GLN A C 1
ATOM 1061 O O . GLN A 1 137 ? -10.934 -9.053 -1.242 1.00 82.69 137 GLN A O 1
ATOM 1066 N N . ARG A 1 138 ? -11.655 -7.747 0.423 1.00 81.19 138 ARG A N 1
ATOM 1067 C CA . ARG A 1 138 ? -12.955 -7.471 -0.208 1.00 81.19 138 ARG A CA 1
ATOM 1068 C C . ARG A 1 138 ? -12.797 -6.850 -1.603 1.00 81.19 138 ARG A C 1
ATOM 1070 O O . ARG A 1 138 ? -12.058 -5.877 -1.764 1.00 81.19 138 ARG A O 1
ATOM 1077 N N . GLU A 1 139 ? -13.457 -7.435 -2.597 1.00 74.62 139 GLU A N 1
ATOM 1078 C CA . GLU A 1 139 ? -13.483 -6.946 -3.981 1.00 74.62 139 GLU A CA 1
ATOM 1079 C C . GLU A 1 139 ? -14.507 -5.822 -4.159 1.00 74.62 139 GLU A C 1
ATOM 1081 O O . GLU A 1 139 ? -15.583 -5.846 -3.556 1.00 74.62 139 GLU A O 1
ATOM 1086 N N . GLY A 1 140 ? -14.186 -4.837 -5.001 1.00 73.12 140 GLY A N 1
ATOM 1087 C CA . GLY A 1 140 ? -15.121 -3.784 -5.415 1.00 73.12 140 GLY A CA 1
ATOM 1088 C C . GLY A 1 140 ? -15.363 -2.685 -4.376 1.00 73.12 140 GLY A C 1
ATOM 1089 O O . GLY A 1 140 ? -15.982 -1.673 -4.699 1.00 73.12 140 GLY A O 1
ATOM 1090 N N . ASP A 1 141 ? -14.836 -2.845 -3.162 1.00 78.56 141 ASP A N 1
ATOM 1091 C CA . ASP A 1 141 ? -14.815 -1.824 -2.120 1.00 78.56 141 ASP A CA 1
ATOM 1092 C C . ASP A 1 141 ? -13.365 -1.445 -1.796 1.00 78.56 141 ASP A C 1
ATOM 1094 O O . ASP A 1 141 ? -12.624 -2.174 -1.126 1.00 78.56 141 ASP A O 1
ATOM 1098 N N . THR A 1 142 ? -12.967 -0.268 -2.269 1.00 75.62 142 THR A N 1
ATOM 1099 C CA . THR A 1 142 ? -11.610 0.265 -2.125 1.00 75.62 142 THR A CA 1
ATOM 1100 C C . THR A 1 142 ? -11.363 0.918 -0.763 1.00 75.62 142 THR A C 1
ATOM 1102 O O . THR A 1 142 ? -10.220 1.239 -0.437 1.00 75.62 142 THR A O 1
ATOM 1105 N N . ASN A 1 143 ? -12.408 1.123 0.046 1.00 86.56 143 ASN A N 1
ATOM 1106 C CA . ASN A 1 143 ? -12.323 1.873 1.295 1.00 86.56 143 ASN A CA 1
ATOM 1107 C C . ASN A 1 143 ? -11.931 0.955 2.452 1.00 86.56 143 ASN A C 1
ATOM 1109 O O . ASN A 1 143 ? -12.763 0.428 3.187 1.00 86.56 143 ASN A O 1
ATOM 1113 N N . LEU A 1 144 ? -10.625 0.776 2.625 1.00 92.06 144 LEU A N 1
ATOM 1114 C CA . LEU A 1 144 ? -10.080 0.014 3.745 1.00 92.06 144 LEU A CA 1
ATOM 1115 C C . LEU A 1 144 ? -10.038 0.829 5.050 1.00 92.06 144 LEU A C 1
ATOM 1117 O O . LEU A 1 144 ? -10.159 0.264 6.136 1.00 92.06 144 LEU A O 1
ATOM 1121 N N . ILE A 1 145 ? -9.898 2.151 4.941 1.00 95.25 145 ILE A N 1
ATOM 1122 C CA . ILE A 1 145 ? -9.972 3.106 6.052 1.00 95.25 145 ILE A CA 1
ATOM 1123 C C . ILE A 1 145 ? -11.350 3.761 6.027 1.00 95.25 145 ILE A C 1
ATOM 1125 O O . ILE A 1 145 ? -11.800 4.206 4.969 1.00 95.25 145 ILE A O 1
ATOM 1129 N N . HIS A 1 146 ? -11.996 3.861 7.188 1.00 95.81 146 HIS A N 1
ATOM 1130 C CA . HIS A 1 146 ? -13.321 4.462 7.297 1.00 95.81 146 HIS A CA 1
ATOM 1131 C C . HIS A 1 146 ? -13.322 5.926 6.805 1.00 95.81 146 HIS A C 1
ATOM 1133 O O . HIS A 1 146 ? -12.476 6.703 7.258 1.00 95.81 146 HIS A O 1
ATOM 1139 N N . PRO A 1 147 ? -14.283 6.338 5.953 1.00 95.12 147 PRO A N 1
ATOM 1140 C CA . PRO A 1 147 ? -14.324 7.680 5.363 1.00 95.12 147 PRO A CA 1
ATOM 1141 C C . PRO A 1 147 ? -14.250 8.848 6.349 1.00 95.12 147 PRO A C 1
ATOM 1143 O O . PRO A 1 147 ? -13.468 9.772 6.141 1.00 95.12 147 PRO A O 1
ATOM 1146 N N . ASP A 1 148 ? -14.974 8.785 7.471 1.00 96.94 148 ASP A N 1
ATOM 1147 C CA . ASP A 1 148 ? -14.907 9.838 8.501 1.00 96.94 148 ASP A CA 1
ATOM 1148 C C . ASP A 1 148 ? -13.502 10.065 9.082 1.00 96.94 148 ASP A C 1
ATOM 1150 O O . ASP A 1 148 ? -13.251 11.105 9.679 1.00 96.94 148 ASP A O 1
ATOM 1154 N N . ASN A 1 149 ? -12.592 9.092 8.962 1.00 97.19 149 ASN A N 1
ATOM 1155 C CA . ASN A 1 149 ? -11.233 9.203 9.486 1.00 97.19 149 ASN A CA 1
ATOM 1156 C C . ASN A 1 149 ? -10.244 9.784 8.458 1.00 97.19 149 ASN A C 1
ATOM 1158 O O . ASN A 1 149 ? -9.103 10.076 8.816 1.00 97.19 149 ASN A O 1
ATOM 1162 N N . TRP A 1 150 ? -10.650 9.988 7.198 1.00 95.56 150 TRP A N 1
ATOM 1163 C CA . TRP A 1 150 ? -9.781 10.575 6.171 1.00 95.56 150 TRP A CA 1
ATOM 1164 C C . TRP A 1 150 ? -9.316 12.001 6.507 1.00 95.56 150 TRP A C 1
ATOM 1166 O O . TRP A 1 150 ? -8.118 12.251 6.375 1.00 95.56 150 TRP A O 1
ATOM 1176 N N . PRO A 1 151 ? -10.174 12.928 6.991 1.00 95.88 151 PRO A N 1
ATOM 1177 C CA . PRO A 1 151 ? -9.732 14.285 7.320 1.00 95.88 151 PRO A CA 1
ATOM 1178 C C . PRO A 1 151 ? -8.652 14.323 8.406 1.00 95.88 151 PRO A C 1
ATOM 1180 O O . PRO A 1 151 ? -7.724 15.126 8.321 1.00 95.88 151 PRO A O 1
ATOM 1183 N N . ASP A 1 152 ? -8.744 13.444 9.406 1.00 96.62 152 ASP A N 1
ATOM 1184 C CA . ASP A 1 152 ? -7.759 13.374 10.487 1.00 96.62 152 ASP A CA 1
ATOM 1185 C C . ASP A 1 152 ? -6.420 12.808 10.001 1.00 96.62 152 ASP A C 1
ATOM 1187 O O . ASP A 1 152 ? -5.370 13.346 10.347 1.00 96.62 152 ASP A O 1
ATOM 1191 N N . LEU A 1 153 ? -6.435 11.792 9.132 1.00 96.12 153 LEU A N 1
ATOM 1192 C CA . LEU A 1 153 ? -5.211 11.268 8.515 1.00 96.12 153 LEU A CA 1
ATOM 1193 C C . LEU A 1 153 ? -4.543 12.292 7.592 1.00 96.12 153 LEU A C 1
ATOM 1195 O O . LEU A 1 153 ? -3.322 12.432 7.614 1.00 96.12 153 LEU A O 1
ATOM 1199 N N . THR A 1 154 ? -5.326 13.047 6.822 1.00 94.44 154 THR A N 1
ATOM 1200 C CA . THR A 1 154 ? -4.808 14.144 5.995 1.00 94.44 154 THR A CA 1
ATOM 1201 C C . THR A 1 154 ? -4.220 15.259 6.858 1.00 94.44 154 THR A C 1
ATOM 1203 O O . THR A 1 154 ? -3.164 15.798 6.529 1.00 94.44 154 THR A O 1
ATOM 1206 N N . ARG A 1 155 ? -4.835 15.579 8.006 1.00 94.50 155 ARG A N 1
ATOM 1207 C CA . ARG A 1 155 ? -4.251 16.520 8.976 1.00 94.50 155 ARG A CA 1
ATOM 1208 C C . ARG A 1 155 ? -2.905 16.012 9.490 1.00 94.50 155 ARG A C 1
ATOM 1210 O O . ARG A 1 155 ? -1.955 16.785 9.547 1.00 94.50 155 ARG A O 1
ATOM 1217 N N . THR A 1 156 ? -2.804 14.723 9.807 1.00 94.75 156 THR A N 1
ATOM 1218 C CA . THR A 1 156 ? -1.540 14.084 10.197 1.00 94.75 156 THR A CA 1
ATOM 1219 C C . THR A 1 156 ? -0.479 14.174 9.097 1.00 94.75 156 THR A C 1
ATOM 1221 O O . THR A 1 156 ? 0.678 14.443 9.409 1.00 94.75 156 THR A O 1
ATOM 1224 N N . ALA A 1 157 ? -0.852 14.034 7.820 1.00 92.12 157 ALA A N 1
ATOM 1225 C CA . ALA A 1 157 ? 0.057 14.267 6.693 1.00 92.12 157 ALA A CA 1
ATOM 1226 C C . ALA A 1 157 ? 0.623 15.688 6.667 1.00 92.12 157 ALA A C 1
ATOM 1228 O O . ALA A 1 157 ? 1.839 15.864 6.627 1.00 92.12 157 ALA A O 1
ATOM 1229 N N . VAL A 1 158 ? -0.236 16.699 6.798 1.00 92.69 158 VAL A N 1
ATOM 1230 C CA . VAL A 1 158 ? 0.194 18.107 6.843 1.00 92.69 158 VAL A CA 1
ATOM 1231 C C . VAL A 1 158 ? 1.088 18.391 8.056 1.00 92.69 158 VAL A C 1
ATOM 1233 O O . VAL A 1 158 ? 2.084 19.100 7.934 1.00 92.69 158 VAL A O 1
ATOM 1236 N N . LEU A 1 159 ? 0.773 17.823 9.224 1.00 93.44 159 LEU A N 1
ATOM 1237 C CA . LEU A 1 159 ? 1.594 17.985 10.429 1.00 93.44 159 LEU A CA 1
ATOM 1238 C C . LEU A 1 159 ? 2.999 17.403 10.244 1.00 93.44 159 LEU A C 1
ATOM 1240 O O . LEU A 1 159 ? 3.982 18.039 10.619 1.00 93.44 159 LEU A O 1
ATOM 1244 N N . LEU A 1 160 ? 3.099 16.214 9.648 1.00 92.69 160 LEU A N 1
ATOM 1245 C CA . LEU A 1 160 ? 4.376 15.540 9.437 1.00 92.69 160 LEU A CA 1
ATOM 1246 C C . LEU A 1 160 ? 5.241 16.221 8.369 1.00 92.69 160 LEU A C 1
ATOM 1248 O O . LEU A 1 160 ? 6.463 16.205 8.503 1.00 92.69 160 LEU A O 1
ATOM 1252 N N . GLN A 1 161 ? 4.649 16.868 7.359 1.00 87.81 161 GLN A N 1
ATOM 1253 C CA . GLN A 1 161 ? 5.395 17.655 6.362 1.00 87.81 161 GLN A CA 1
ATOM 1254 C C . GLN A 1 161 ? 6.250 18.757 7.006 1.00 87.81 161 GLN A C 1
ATOM 1256 O O . GLN A 1 161 ? 7.391 18.970 6.601 1.00 87.81 161 GLN A O 1
ATOM 1261 N N . ALA A 1 162 ? 5.722 19.425 8.035 1.00 86.94 162 ALA A N 1
ATOM 1262 C CA . ALA A 1 162 ? 6.425 20.483 8.765 1.00 86.94 162 ALA A CA 1
ATOM 1263 C C . ALA A 1 162 ? 7.356 19.961 9.879 1.00 86.94 162 ALA A C 1
ATOM 1265 O O . ALA A 1 162 ? 8.050 20.751 10.520 1.00 86.94 162 ALA A O 1
ATOM 1266 N N . ALA A 1 163 ? 7.349 18.653 10.144 1.00 86.56 163 ALA A N 1
ATOM 1267 C CA . ALA A 1 163 ? 8.094 18.036 11.232 1.00 86.56 163 ALA A CA 1
ATOM 1268 C C . ALA A 1 163 ? 9.501 17.583 10.795 1.00 86.56 163 ALA A C 1
ATOM 1270 O O . ALA A 1 163 ? 9.846 17.574 9.611 1.00 86.56 163 ALA A O 1
ATOM 1271 N N . LEU A 1 164 ? 10.328 17.172 11.764 1.00 84.88 164 LEU A N 1
ATOM 1272 C CA . LEU A 1 164 ? 11.620 16.541 11.476 1.00 84.88 164 LEU A CA 1
ATOM 1273 C C . LEU A 1 164 ? 11.412 15.210 10.720 1.00 84.88 164 LEU A C 1
ATOM 1275 O O . LEU A 1 164 ? 10.400 14.550 10.972 1.00 84.88 164 LEU A O 1
ATOM 1279 N N . PRO A 1 165 ? 12.353 14.774 9.857 1.00 75.56 165 PRO A N 1
ATOM 1280 C CA . PRO A 1 165 ? 12.187 13.590 9.003 1.00 75.56 165 PRO A CA 1
ATOM 1281 C C . PRO A 1 165 ? 11.758 12.299 9.721 1.00 75.56 165 PRO A C 1
ATOM 1283 O O . PRO A 1 165 ? 10.955 11.545 9.179 1.00 75.56 165 PRO A O 1
ATOM 1286 N N . ASP A 1 166 ? 12.229 12.080 10.951 1.00 82.56 166 ASP A N 1
ATOM 1287 C CA . ASP A 1 166 ? 11.934 10.872 11.740 1.00 82.56 166 ASP A CA 1
ATOM 1288 C C . ASP A 1 166 ? 10.765 11.046 12.723 1.00 82.56 166 ASP A C 1
ATOM 1290 O O . ASP A 1 166 ? 10.558 10.222 13.613 1.00 82.56 166 ASP A O 1
ATOM 1294 N N . SER A 1 167 ? 9.999 12.132 12.598 1.00 92.25 167 SER A N 1
ATOM 1295 C CA . SER A 1 167 ? 8.851 12.367 13.474 1.00 92.25 167 SER A CA 1
ATOM 1296 C C . SER A 1 167 ? 7.754 11.342 13.213 1.00 92.25 167 SER A C 1
ATOM 1298 O O . SER A 1 167 ? 7.411 11.048 12.065 1.00 92.25 167 SER A O 1
ATOM 1300 N N . GLU A 1 168 ? 7.149 10.856 14.293 1.00 95.12 168 GLU A N 1
ATOM 1301 C CA . GLU A 1 168 ? 5.967 10.008 14.230 1.00 95.12 168 GLU A CA 1
ATOM 1302 C C . GLU A 1 168 ? 4.748 10.748 14.775 1.00 95.12 168 GLU A C 1
ATOM 1304 O O . GLU A 1 168 ? 4.837 11.605 15.656 1.00 95.12 168 GLU A O 1
ATOM 1309 N N . THR A 1 169 ? 3.570 10.424 14.257 1.00 96.06 169 THR A N 1
ATOM 1310 C CA . THR A 1 169 ? 2.301 10.936 14.775 1.00 96.06 169 THR A CA 1
ATOM 1311 C C . THR A 1 169 ? 1.254 9.843 14.750 1.00 96.06 169 THR A C 1
ATOM 1313 O O . THR A 1 169 ? 1.149 9.067 13.801 1.00 96.06 169 THR A O 1
ATOM 1316 N N . THR A 1 170 ? 0.458 9.791 15.810 1.00 96.62 170 THR A N 1
ATOM 1317 C CA . THR A 1 170 ? -0.559 8.766 16.003 1.00 96.62 170 THR A CA 1
ATOM 1318 C C . THR A 1 170 ? -1.950 9.334 15.755 1.00 96.62 170 THR A C 1
ATOM 1320 O O . THR A 1 170 ? -2.305 10.376 16.296 1.00 96.62 170 THR A O 1
ATOM 1323 N N . THR A 1 171 ? -2.750 8.627 14.959 1.00 97.56 171 THR A N 1
ATOM 1324 C CA . THR A 1 171 ? -4.120 9.011 14.594 1.00 97.56 171 THR A CA 1
ATOM 1325 C C . THR A 1 171 ? -5.085 7.870 14.924 1.00 97.56 171 THR A C 1
ATOM 1327 O O . THR A 1 171 ? -4.914 6.768 14.395 1.00 97.56 171 THR A O 1
ATOM 1330 N N . PRO A 1 172 ? -6.101 8.087 15.779 1.00 97.56 172 PRO A N 1
ATOM 1331 C CA . PRO A 1 172 ? -7.201 7.143 15.935 1.00 97.56 172 PRO A CA 1
ATOM 1332 C C . PRO A 1 172 ? -7.983 7.011 14.626 1.00 97.56 172 PRO A C 1
ATOM 1334 O O . PRO A 1 172 ? -8.325 8.009 13.994 1.00 97.56 172 PRO A O 1
ATOM 1337 N N . ALA A 1 173 ? -8.286 5.784 14.218 1.00 97.44 173 ALA A N 1
ATOM 1338 C CA . ALA A 1 173 ? -9.038 5.521 12.998 1.00 97.44 173 ALA A CA 1
ATOM 1339 C C . ALA A 1 173 ? -9.870 4.241 13.118 1.00 97.44 173 ALA A C 1
ATOM 1341 O O . ALA A 1 173 ? -9.886 3.562 14.146 1.00 97.44 173 ALA A O 1
ATOM 1342 N N . ARG A 1 174 ? -10.574 3.901 12.041 1.00 97.56 174 ARG A N 1
ATOM 1343 C CA . ARG A 1 174 ? -11.246 2.614 11.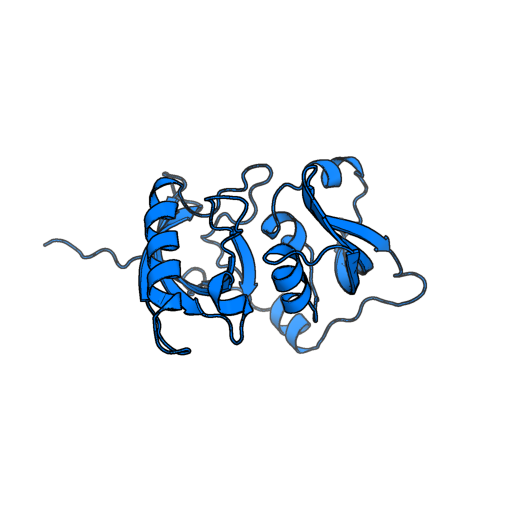874 1.00 97.56 174 ARG A CA 1
ATOM 1344 C C . ARG A 1 174 ? -10.771 1.965 10.583 1.00 97.56 174 ARG A C 1
ATOM 1346 O O . ARG A 1 174 ? -10.753 2.610 9.534 1.00 97.56 174 ARG A O 1
ATOM 1353 N N . ILE A 1 175 ? -10.406 0.692 10.677 1.00 95.94 175 ILE A N 1
ATOM 1354 C CA . ILE A 1 175 ? -10.017 -0.151 9.543 1.00 95.94 175 ILE A CA 1
ATOM 1355 C C . ILE A 1 175 ? -11.098 -1.197 9.315 1.00 95.94 175 ILE A C 1
ATOM 1357 O O . ILE A 1 175 ? -11.690 -1.707 10.270 1.00 95.94 175 ILE A O 1
ATOM 1361 N N . ARG A 1 176 ? -11.369 -1.506 8.049 1.00 94.69 176 ARG A N 1
ATOM 1362 C CA . ARG A 1 176 ? -12.321 -2.547 7.678 1.00 94.69 176 ARG A CA 1
ATOM 1363 C C . ARG A 1 176 ? -11.846 -3.897 8.205 1.00 94.69 176 ARG A C 1
ATOM 1365 O O . ARG A 1 176 ? -10.688 -4.277 8.025 1.00 94.69 176 ARG A O 1
ATOM 1372 N N . ALA A 1 177 ? -12.736 -4.617 8.868 1.00 93.94 177 ALA A N 1
ATOM 1373 C CA . ALA A 1 177 ? -12.389 -5.816 9.615 1.00 93.94 177 ALA A CA 1
ATOM 1374 C C . ALA A 1 177 ? -13.534 -6.829 9.626 1.00 93.94 177 ALA A C 1
ATOM 1376 O O . ALA A 1 177 ? -14.692 -6.486 9.378 1.00 93.94 177 ALA A O 1
ATOM 1377 N N . HIS A 1 178 ? -13.216 -8.073 9.980 1.00 90.62 178 HIS A N 1
ATOM 1378 C CA . HIS A 1 178 ? -14.199 -9.140 10.180 1.00 90.62 178 HIS A CA 1
ATOM 1379 C C . HIS A 1 178 ? -14.891 -9.020 11.553 1.00 90.62 178 HIS A C 1
ATOM 1381 O O . HIS A 1 178 ? -14.825 -9.922 12.385 1.00 90.62 178 HIS A O 1
ATOM 1387 N N . THR A 1 179 ? -15.533 -7.877 11.807 1.00 91.00 179 THR A N 1
ATOM 1388 C CA . THR A 1 179 ? -16.329 -7.590 13.013 1.00 91.00 179 THR A CA 1
ATOM 1389 C C . THR A 1 179 ? -17.813 -7.429 12.649 1.00 91.00 179 THR A C 1
ATOM 1391 O O . THR A 1 179 ? -18.122 -7.169 11.485 1.00 91.00 179 THR A O 1
ATOM 1394 N N . PRO A 1 180 ? -18.758 -7.518 13.609 1.00 90.06 180 PRO A N 1
ATOM 1395 C CA . PRO A 1 180 ? -20.185 -7.311 13.327 1.00 90.06 180 PRO A CA 1
ATOM 1396 C C . PRO A 1 180 ? -20.513 -5.941 12.717 1.00 90.06 180 PRO A C 1
ATOM 1398 O O . PRO A 1 180 ? -21.447 -5.817 11.933 1.00 90.06 180 PRO A O 1
ATOM 1401 N N . THR A 1 181 ? -19.736 -4.910 13.059 1.00 91.44 181 THR A N 1
ATOM 1402 C CA . THR A 1 181 ? -19.877 -3.554 12.506 1.00 91.44 181 THR A CA 1
ATOM 1403 C C . THR A 1 181 ? -19.159 -3.380 11.165 1.00 91.44 181 THR A C 1
ATOM 1405 O O . THR A 1 181 ? -19.318 -2.345 10.523 1.00 91.44 181 THR A O 1
ATOM 1408 N N . GLY A 1 182 ? -18.330 -4.348 10.758 1.00 93.62 182 GLY A N 1
ATOM 1409 C CA . GLY A 1 182 ? -17.428 -4.257 9.607 1.00 93.62 182 GLY A CA 1
ATOM 1410 C C . GLY A 1 182 ? -16.204 -3.362 9.828 1.00 93.62 182 GLY A C 1
ATOM 1411 O O . GLY A 1 182 ? -15.374 -3.237 8.927 1.00 93.62 182 GLY A O 1
ATOM 1412 N N . TRP A 1 183 ? -16.069 -2.753 11.010 1.00 95.81 183 TRP A N 1
ATOM 1413 C CA . TRP A 1 183 ? -15.027 -1.783 11.338 1.00 95.81 183 TRP A CA 1
ATOM 1414 C C . TRP A 1 183 ? -14.378 -2.101 12.685 1.00 95.81 183 TRP A C 1
ATOM 1416 O O . TRP A 1 183 ? -15.061 -2.309 13.689 1.00 95.81 183 TRP A O 1
ATOM 1426 N N . GLN A 1 184 ? -13.050 -2.087 12.716 1.00 96.06 184 GLN A N 1
ATOM 1427 C CA . GLN A 1 184 ? -12.237 -2.236 13.917 1.00 96.06 184 GLN A CA 1
ATOM 1428 C C . GLN A 1 184 ? -11.615 -0.880 14.271 1.00 96.06 184 GLN A C 1
ATOM 1430 O O . GLN A 1 184 ? -10.887 -0.321 13.445 1.00 96.06 184 GLN A O 1
ATOM 1435 N N . PRO A 1 185 ? -11.860 -0.343 15.480 1.00 96.88 185 PRO A N 1
ATOM 1436 C CA . PRO A 1 185 ? -11.104 0.787 16.004 1.00 96.88 185 PRO A CA 1
ATOM 1437 C C . PRO A 1 185 ? -9.615 0.452 16.089 1.00 96.88 185 PRO A C 1
ATOM 1439 O O . PRO A 1 185 ? -9.231 -0.599 16.618 1.00 96.88 185 PRO A O 1
ATOM 1442 N N . VAL A 1 186 ? -8.789 1.350 15.567 1.00 97.00 186 VAL A N 1
ATOM 1443 C CA . VAL A 1 186 ? -7.339 1.197 15.487 1.00 97.00 186 VAL A CA 1
ATOM 1444 C C . VAL A 1 186 ? -6.620 2.486 15.851 1.00 97.00 186 VAL A C 1
ATOM 1446 O O . VAL A 1 186 ? -7.163 3.589 15.765 1.00 97.00 186 VAL A O 1
ATOM 1449 N N . THR A 1 187 ? -5.355 2.321 16.190 1.00 97.38 187 THR A N 1
ATOM 1450 C CA . THR A 1 187 ? -4.365 3.377 16.304 1.00 97.38 187 THR A CA 1
ATOM 1451 C C . THR A 1 187 ? -3.434 3.270 15.099 1.00 97.38 187 THR A C 1
ATOM 1453 O O . THR A 1 187 ? -2.822 2.221 14.894 1.00 97.38 187 THR A O 1
ATOM 1456 N N . ILE A 1 188 ? -3.343 4.328 14.287 1.00 97.56 188 ILE A N 1
ATOM 1457 C CA . ILE A 1 188 ? -2.413 4.406 13.152 1.00 97.56 188 ILE A CA 1
ATOM 1458 C C . ILE A 1 188 ? -1.248 5.316 13.537 1.00 97.56 188 ILE A C 1
ATOM 1460 O O . ILE A 1 188 ? -1.411 6.534 13.612 1.00 97.56 188 ILE A O 1
ATOM 1464 N N . THR A 1 189 ? -0.070 4.741 13.761 1.00 97.69 189 THR A N 1
ATOM 1465 C CA . THR A 1 189 ? 1.183 5.500 13.887 1.00 97.69 189 THR A CA 1
ATOM 1466 C C . THR A 1 189 ? 1.751 5.723 12.494 1.00 97.69 189 THR A C 1
ATOM 1468 O O . THR A 1 189 ? 1.954 4.759 11.762 1.00 97.69 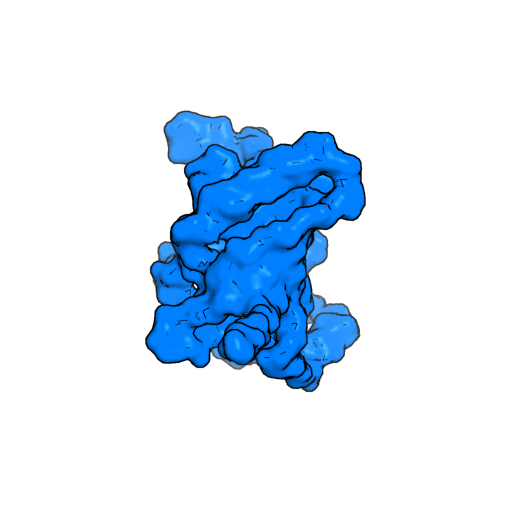189 THR A O 1
ATOM 1471 N N . SER A 1 190 ? 1.986 6.976 12.120 1.00 96.75 190 SER A N 1
ATOM 1472 C CA . SER A 1 190 ? 2.504 7.377 10.811 1.00 96.75 190 SER A CA 1
ATOM 1473 C C . SER A 1 190 ? 3.851 8.067 10.946 1.00 96.75 190 SER A C 1
ATOM 1475 O O . SER A 1 190 ? 4.027 8.881 11.849 1.00 96.75 190 SER A O 1
ATOM 1477 N N . ARG A 1 191 ? 4.747 7.809 9.995 1.00 95.31 191 ARG A N 1
ATOM 1478 C CA . ARG A 1 191 ? 5.966 8.590 9.756 1.00 95.31 191 ARG A CA 1
ATOM 1479 C C . ARG A 1 191 ? 6.175 8.788 8.261 1.00 95.31 191 ARG A C 1
ATOM 1481 O O . ARG A 1 191 ? 5.693 7.978 7.464 1.00 95.31 191 ARG A O 1
ATOM 1488 N N . ARG A 1 192 ? 6.903 9.834 7.875 1.00 92.38 192 ARG A N 1
ATOM 1489 C CA . ARG A 1 192 ? 7.202 10.091 6.459 1.00 92.38 192 ARG A CA 1
ATOM 1490 C C . ARG A 1 192 ? 8.046 8.960 5.883 1.00 92.38 192 ARG A C 1
ATOM 1492 O O . ARG A 1 192 ? 8.940 8.426 6.544 1.00 92.38 192 ARG A O 1
ATOM 1499 N N . TYR A 1 193 ? 7.743 8.576 4.648 1.00 86.38 193 TYR A N 1
ATOM 1500 C CA . TYR A 1 193 ? 8.673 7.774 3.868 1.00 86.38 193 TYR A CA 1
ATOM 1501 C C . TYR A 1 193 ? 9.935 8.616 3.585 1.00 86.38 193 TYR A C 1
ATOM 1503 O O . TYR A 1 193 ? 9.810 9.826 3.393 1.00 86.38 193 TYR A O 1
ATOM 1511 N N . PRO A 1 194 ? 11.147 8.035 3.585 1.00 81.75 194 PRO A N 1
ATOM 1512 C CA . PRO A 1 194 ? 12.366 8.801 3.331 1.00 81.75 194 PRO A CA 1
ATOM 1513 C C . PRO A 1 194 ? 12.373 9.502 1.961 1.00 81.75 194 PRO A C 1
ATOM 1515 O O . PRO A 1 194 ? 11.972 8.917 0.959 1.00 81.75 194 PRO A O 1
ATOM 1518 N N . GLY A 1 195 ? 12.900 10.727 1.910 1.00 80.31 195 GLY A N 1
ATOM 1519 C CA . GLY A 1 195 ? 13.023 11.512 0.674 1.00 80.31 195 GLY A CA 1
ATOM 1520 C C . GLY A 1 195 ? 11.793 12.365 0.346 1.00 80.31 195 GLY A C 1
ATOM 1521 O O . GLY A 1 195 ? 10.879 12.509 1.157 1.00 80.31 195 GLY A O 1
ATOM 1522 N N . GLU A 1 196 ? 11.781 12.959 -0.850 1.00 77.06 196 GLU A N 1
ATOM 1523 C CA . GLU A 1 196 ? 10.756 13.933 -1.273 1.00 77.06 196 GLU A CA 1
ATOM 1524 C C . GLU A 1 196 ? 9.350 13.321 -1.363 1.00 77.06 196 GLU A C 1
ATOM 1526 O O . GLU A 1 196 ? 8.356 13.971 -1.042 1.00 77.06 196 GLU A O 1
ATOM 1531 N N . VAL A 1 197 ? 9.253 12.029 -1.695 1.00 77.94 197 VAL A N 1
ATOM 1532 C CA . VAL A 1 197 ? 7.973 11.303 -1.730 1.00 77.94 197 VAL A CA 1
ATOM 1533 C C . VAL A 1 197 ? 7.291 11.240 -0.354 1.00 77.94 197 VAL A C 1
ATOM 1535 O O . VAL A 1 197 ? 6.073 11.064 -0.275 1.00 77.94 197 VAL A O 1
ATOM 1538 N N . GLY A 1 198 ? 8.048 11.442 0.732 1.00 81.12 198 GLY A N 1
ATOM 1539 C CA . GLY A 1 198 ? 7.569 11.437 2.112 1.00 81.12 198 GLY A CA 1
ATOM 1540 C C . GLY A 1 198 ? 6.438 12.417 2.407 1.00 81.12 198 GLY A C 1
ATOM 1541 O O . GLY A 1 198 ? 5.707 12.212 3.370 1.00 81.12 198 GLY A O 1
ATOM 1542 N N . ASP A 1 199 ? 6.251 13.448 1.581 1.00 83.81 199 ASP A N 1
ATOM 1543 C CA . ASP A 1 199 ? 5.144 14.406 1.714 1.00 83.81 199 ASP A CA 1
ATOM 1544 C C . ASP A 1 199 ? 3.780 13.812 1.353 1.00 83.81 199 ASP A C 1
ATOM 1546 O O . ASP A 1 199 ? 2.744 14.353 1.748 1.00 83.81 199 ASP A O 1
ATOM 1550 N N . ARG A 1 200 ? 3.770 12.715 0.586 1.00 85.00 200 ARG A N 1
ATOM 1551 C CA . ARG A 1 200 ? 2.553 12.024 0.127 1.00 85.00 200 ARG A CA 1
ATOM 1552 C C . ARG A 1 200 ? 2.577 10.525 0.365 1.00 85.00 200 ARG A C 1
ATOM 1554 O O . ARG A 1 200 ? 1.608 9.849 0.027 1.00 85.00 200 ARG A O 1
ATOM 1561 N N . LEU A 1 201 ? 3.655 9.998 0.927 1.00 87.56 201 LEU A N 1
ATOM 1562 C CA . LEU A 1 201 ? 3.805 8.589 1.227 1.00 87.56 201 LEU A CA 1
ATOM 1563 C C . LEU A 1 201 ? 4.321 8.429 2.645 1.00 87.56 201 LEU A C 1
ATOM 1565 O O . LEU A 1 201 ? 5.396 8.907 2.995 1.00 87.56 201 LEU A O 1
ATOM 1569 N N . HIS A 1 202 ? 3.549 7.735 3.463 1.00 92.75 202 HIS A N 1
ATOM 1570 C CA . HIS A 1 202 ? 3.896 7.452 4.843 1.00 92.75 202 HIS A CA 1
ATOM 1571 C C . HIS A 1 202 ? 4.116 5.961 5.048 1.00 92.75 202 HIS A C 1
ATOM 1573 O O . HIS A 1 202 ? 3.433 5.129 4.453 1.00 92.75 202 HIS A O 1
ATOM 1579 N N . ILE A 1 203 ? 5.020 5.632 5.962 1.00 92.31 203 ILE A N 1
ATOM 1580 C CA . ILE A 1 203 ? 5.098 4.304 6.563 1.00 92.31 203 ILE A CA 1
ATOM 1581 C C . ILE A 1 203 ? 4.173 4.331 7.777 1.00 92.31 203 ILE A C 1
ATOM 1583 O O . ILE A 1 203 ? 4.319 5.192 8.648 1.00 92.31 203 ILE A O 1
ATOM 1587 N N . ILE A 1 204 ? 3.211 3.411 7.822 1.00 96.12 204 ILE A N 1
ATOM 1588 C CA . ILE A 1 204 ? 2.236 3.323 8.906 1.00 96.12 204 ILE A CA 1
ATOM 1589 C C . ILE A 1 204 ? 2.306 1.985 9.633 1.00 96.12 204 ILE A C 1
ATOM 1591 O O . ILE A 1 204 ? 2.550 0.942 9.024 1.00 96.12 204 ILE A O 1
ATOM 1595 N N . ARG A 1 205 ? 2.025 2.021 10.935 1.00 96.44 205 ARG A N 1
ATOM 1596 C CA . ARG A 1 205 ? 1.746 0.858 11.778 1.00 96.44 205 ARG A CA 1
ATOM 1597 C C . ARG A 1 205 ? 0.318 0.962 12.300 1.00 96.44 205 ARG A C 1
ATOM 1599 O O . ARG A 1 205 ? -0.082 2.016 12.788 1.00 96.44 205 ARG A O 1
ATOM 1606 N N . ILE A 1 206 ? -0.439 -0.120 12.174 1.00 96.56 206 ILE A N 1
ATOM 1607 C CA . ILE A 1 206 ? -1.856 -0.215 12.516 1.00 96.56 206 ILE A CA 1
ATOM 1608 C C . ILE A 1 206 ? -2.006 -1.221 13.648 1.00 96.56 206 ILE A C 1
ATOM 1610 O O . ILE A 1 206 ? -1.700 -2.403 13.486 1.00 96.56 206 ILE A O 1
ATOM 1614 N N . GLU A 1 207 ? -2.534 -0.761 14.772 1.00 95.06 207 GLU A N 1
ATOM 1615 C CA . GLU A 1 207 ? -2.766 -1.589 15.955 1.00 95.06 207 GLU A CA 1
ATOM 1616 C C . GLU A 1 207 ? -4.229 -1.502 16.358 1.00 95.06 207 GLU A C 1
ATOM 1618 O O . GLU A 1 207 ? -4.834 -0.438 16.234 1.00 95.06 207 GLU A O 1
ATOM 1623 N N . LYS A 1 208 ? -4.818 -2.592 16.864 1.00 94.19 208 LYS A N 1
ATOM 1624 C CA . LYS A 1 208 ? -6.154 -2.514 17.470 1.00 94.19 208 LYS A CA 1
ATOM 1625 C C . LYS A 1 208 ? -6.102 -1.499 18.612 1.00 94.19 208 LYS A C 1
ATOM 1627 O O . LYS A 1 208 ? -5.191 -1.547 19.436 1.00 94.19 208 LYS A O 1
ATOM 1632 N N . ALA A 1 209 ? -7.064 -0.582 18.660 1.00 89.12 209 ALA A N 1
ATOM 1633 C CA . ALA A 1 209 ? -7.139 0.360 19.764 1.00 89.12 209 ALA A CA 1
ATOM 1634 C C . ALA A 1 209 ? -7.383 -0.420 21.063 1.00 89.12 209 ALA A C 1
ATOM 1636 O O . ALA A 1 209 ? -8.291 -1.252 21.130 1.00 89.12 209 ALA A O 1
ATOM 1637 N N . THR A 1 210 ? -6.582 -0.161 22.093 1.00 72.44 210 THR A N 1
ATOM 1638 C CA . THR A 1 210 ? -6.818 -0.717 23.423 1.00 72.44 210 THR A CA 1
ATOM 1639 C C . THR A 1 210 ? -8.105 -0.103 23.962 1.00 72.44 210 THR A C 1
ATOM 1641 O O . THR A 1 210 ? -8.186 1.114 24.146 1.00 72.44 210 THR A O 1
ATOM 1644 N N . LEU A 1 211 ? -9.131 -0.928 24.187 1.00 57.31 211 LEU A N 1
ATOM 1645 C CA . LEU A 1 211 ? -10.316 -0.496 24.920 1.00 57.31 211 LEU A CA 1
ATOM 1646 C C . LEU A 1 211 ? -9.840 -0.056 26.305 1.00 57.31 211 LEU A C 1
ATOM 1648 O O . LEU A 1 211 ? -9.335 -0.868 27.077 1.00 57.31 211 LEU A O 1
ATOM 1652 N N . LYS A 1 212 ? -9.958 1.238 26.614 1.00 48.12 212 LYS A N 1
ATOM 1653 C CA . LYS A 1 212 ? -9.920 1.661 28.010 1.00 48.12 212 LYS A CA 1
ATOM 1654 C C . LYS A 1 212 ? -11.193 1.113 28.637 1.00 48.12 212 LYS A C 1
ATOM 1656 O O . LYS A 1 212 ? -12.278 1.566 28.281 1.00 48.12 212 LYS A O 1
ATOM 1661 N N . GLU A 1 213 ? -11.056 0.131 29.519 1.00 39.88 213 GLU A N 1
ATOM 1662 C CA . GLU A 1 213 ? -12.125 -0.231 30.442 1.00 39.88 213 GLU A CA 1
ATOM 1663 C C . GLU A 1 213 ? -12.440 1.025 31.259 1.00 39.88 213 GLU A C 1
ATOM 1665 O O . GLU A 1 213 ? -11.663 1.457 32.110 1.00 39.88 213 GLU A O 1
ATOM 1670 N N . THR A 1 214 ? -13.535 1.695 30.917 1.00 41.38 214 THR A N 1
ATOM 1671 C CA . THR A 1 214 ? -14.137 2.690 31.795 1.00 41.38 214 THR A CA 1
ATOM 1672 C C . THR A 1 214 ? -14.748 1.917 32.955 1.00 41.38 214 THR A C 1
ATOM 1674 O O . THR A 1 214 ? -15.789 1.281 32.776 1.00 41.38 214 THR A O 1
ATOM 1677 N N . GLY A 1 215 ? -14.036 1.901 34.083 1.00 39.44 215 GLY A N 1
ATOM 1678 C CA . GLY A 1 215 ? -14.584 1.512 35.383 1.00 39.44 215 GLY A CA 1
ATOM 1679 C C . GLY A 1 215 ? -15.569 2.536 35.928 1.00 39.44 215 GLY A C 1
ATOM 1680 O O . GLY A 1 215 ? -15.608 3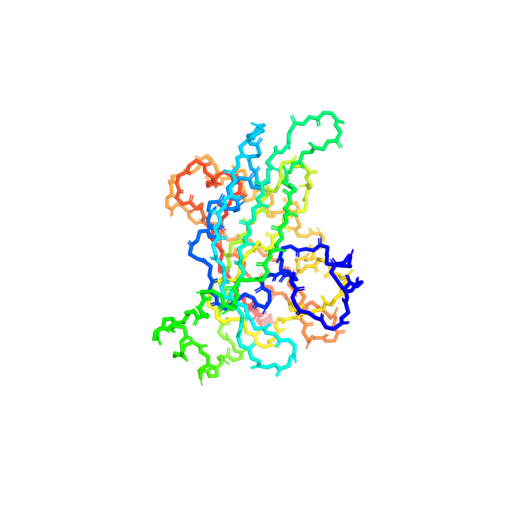.671 35.394 1.00 39.44 215 GLY A O 1
#

Radius of gyration: 18.0 Å; chains: 1; bounding box: 35×42×57 Å

Sequence (215 aa):
MSTDDADGFKRIRSPGEFFRKVVRFDAVSDLIELATHPTPDAIFSTNITVLHDRGNLMNWQITTRSRNDNHHTGMRGITHDITDVIPPAISPLETLGLTSTPDPNAPAAALLAFPSTSPTPVIANWIGKVPTWIDWQREGDTNLIHPDNWPDLTRTAVLLQAALPDSETTTPARIRAHTPTGWQPVTITSRRYPGEVGDRLHIIRIEKATLKETG

Organism: NCBI:txid2340916

Foldseek 3Di:
DADPDPVVVVQDDALLQVCPFFLDDPCLVVLLLCQQPPDAFDKDWDKTWGQHPVRDIWIKIKIKTADDDPVDGGIDIDIDTPCVPPPGDDDPVSVVLVPDDDDLQDKWKFKWFCRPVDLAIARNGTDGDDHQFAPSNDGNDRPQWDPVQSVVVVVVLVVQVPDDQFDKDKGWTWGQGPDPVRTFTWIKIWGFDPDPSRSGIIIIIIGGDPPDPPD

pLDDT: mean 83.34, std 12.8, range [39.44, 97.69]